Protein AF-A0A543DVC6-F1 (afdb_monomer)

Radius of gyration: 32.95 Å; Cα contacts (8 Å, |Δi|>4): 160; chains: 1; bounding box: 93×84×81 Å

Solvent-accessible surface area (backbone atoms only — not comparable to full-atom values): 19550 Å² total; per-residue (Å²): 139,87,87,82,85,87,85,84,87,82,88,82,90,83,86,89,82,89,85,84,81,88,82,80,89,80,90,81,88,79,85,88,82,90,83,88,81,89,86,86,87,79,91,82,90,82,82,88,84,86,79,94,79,77,96,75,87,93,77,83,77,77,78,74,57,70,66,58,61,54,50,52,52,52,52,53,50,55,52,52,55,49,53,56,51,51,52,51,53,52,54,54,51,54,54,50,51,52,51,52,49,43,58,50,55,50,50,49,51,53,52,51,52,52,53,51,47,60,68,78,39,90,67,58,69,69,58,56,51,50,53,52,51,48,51,51,51,50,52,53,53,42,52,51,52,50,51,56,50,50,51,54,54,51,53,51,53,52,51,52,50,50,54,53,46,54,56,47,52,55,56,49,56,60,36,67,74,55,54,83,62,24,62,50,47,52,27,51,46,53,59,68,45,43,62,59,52,28,48,51,30,43,55,52,16,51,49,30,44,49,53,42,53,51,38,52,48,48,32,56,55,38,54,55,49,38,57,56,34,52,60,50,25,74,82,36,72,81,36,48,63,53,32,54,54,48,50,51,52,27,52,50,36,48,50,52,53,64,70,67,40,31,62,60,55,17,50,53,33,38,56,45,21,54,50,48,50,50,52,53,54,28,56,73,69,39,37,80,95,27,45,93,50,55,74,56,60,33,31,49,52,48,50,51,52,49,49,51,53,51,52,54,47,53,53,54,53,53,61,72,67,53,73,77,80,81,76,80,86,124

Organism: NCBI:txid630975

Mean predicted aligned error: 15.1 Å

Foldseek 3Di:
DDDDDDDDDDDDDDDDDDDDDDDDDDDDDDDDDDDDDDDDDDDDDDDDDDDDDDDDDPPDDDPPPVVVVVVVVVVVVLVVVLVVLVVVLVVLVVVLVVLVCCLPVVLVVLVVVLVVCVVPDPDDPVVNVVSVVVSVVSNVVSVVVNVVSVVVSVVSVVVSVVSVVVVVVVQLVVLVVPPPVNLLSVLVVLLVCLLVLLVVLLVLLVVLVVLLVVLVVLLVVLVVVLVVLVVVCVVPVVSPVVSVVSVVVSVVSVVVSVLQVSVVSSVLSNVLSVVLVVLSVCLVVCDDPSPPDDSSVSSVVSSVVNVVSVVVSVVVVVVSPDDPVPPPDD

InterPro domains:
  IPR025325 Protein of unknown function DUF4231 [PF14015] (198-296)

Nearest PDB structures (foldseek):
  3ja6-assembly1_I  TM=2.605E-01  e=1.196E+00  Escherichia coli
  8j07-assembly1_i9  TM=2.049E-01  e=1.913E+00  Homo sapiens
  3ja6-assembly1_H  TM=2.152E-01  e=4.642E+00  Escherichia coli

Sequence (330 aa):
MARTRPPPAHCLLLSSPPQAIHSNGRCAVTNALLECSPQCGHLGELALTMPSRRASDSSKRTPEPIESLLKDGHQAHIKSQILDQEDYLRHQRLIRGLIQLWLVVGNLIIAALLALLLWVTDPAVSLVVTIGSALIVSIVAGLSLYYRQYERIRQGKLRLRKLNQVRKEHLLEEASQAGDASLLAIHKRYREEAPDVVEAYREESNKYRRTHNVLQGITIVGSITISTLATAAVTQESFRWLTVAISLIVGIAAGFTGYFKYRERSFNLQQTADSIERQYYSVELRVGRYRGKAEADAYADFAHEVEWLREEQSKRQQQLEQPAEVKQEQ

pLDDT: mean 78.12, std 19.3, range [32.12, 97.62]

Structure (mmCIF, N/CA/C/O backbone):
data_AF-A0A543DVC6-F1
#
_entry.id   AF-A0A543DVC6-F1
#
loop_
_atom_site.group_PDB
_atom_site.id
_atom_site.type_symbol
_atom_site.label_atom_id
_atom_site.label_alt_id
_atom_site.label_comp_id
_atom_site.label_asym_id
_atom_site.label_entity_id
_atom_site.label_seq_id
_atom_site.pdbx_PDB_ins_code
_atom_site.Cartn_x
_atom_site.Cartn_y
_atom_site.Cartn_z
_atom_site.occupancy
_atom_site.B_iso_or_equiv
_atom_site.auth_seq_id
_atom_site.auth_comp_id
_atom_site.auth_asym_id
_atom_site.auth_atom_id
_atom_site.pdbx_PDB_model_num
ATOM 1 N N . MET A 1 1 ? 35.555 42.763 14.058 1.00 47.66 1 MET A N 1
ATOM 2 C CA . MET A 1 1 ? 35.103 43.963 13.312 1.00 47.66 1 MET A CA 1
ATOM 3 C C . MET A 1 1 ? 34.638 43.517 11.932 1.00 47.66 1 MET A C 1
ATOM 5 O O . MET A 1 1 ? 35.192 42.546 11.445 1.00 47.66 1 MET A O 1
ATOM 9 N N . ALA A 1 2 ? 33.665 44.229 11.352 1.00 45.72 2 ALA A N 1
ATOM 10 C CA . ALA A 1 2 ? 32.949 43.976 10.088 1.00 45.72 2 ALA A CA 1
ATOM 11 C C . ALA A 1 2 ? 31.642 43.160 10.212 1.00 45.72 2 ALA A C 1
ATOM 13 O O . ALA A 1 2 ? 31.599 41.947 10.052 1.00 45.72 2 ALA A O 1
ATOM 14 N N . ARG A 1 3 ? 30.563 43.904 10.506 1.00 48.16 3 ARG A N 1
ATOM 15 C CA . ARG A 1 3 ? 29.156 43.552 10.266 1.00 48.16 3 ARG A CA 1
ATOM 16 C C . ARG A 1 3 ? 28.858 43.719 8.774 1.00 48.16 3 ARG A C 1
ATOM 18 O O . ARG A 1 3 ? 29.143 44.788 8.240 1.00 48.16 3 ARG A O 1
ATOM 25 N N . THR A 1 4 ? 28.162 42.771 8.160 1.00 55.12 4 THR A N 1
ATOM 26 C CA . THR A 1 4 ? 27.417 43.005 6.915 1.00 55.12 4 THR A CA 1
ATOM 27 C C . THR A 1 4 ? 25.950 42.637 7.137 1.00 55.12 4 THR A C 1
ATOM 29 O O . THR A 1 4 ? 25.610 41.529 7.538 1.00 55.12 4 THR A O 1
ATOM 32 N N . ARG A 1 5 ? 25.084 43.642 6.970 1.00 50.78 5 ARG A N 1
ATOM 33 C CA . ARG A 1 5 ? 23.618 43.534 6.972 1.00 50.78 5 ARG A CA 1
ATOM 34 C C . ARG A 1 5 ? 23.141 43.026 5.602 1.00 50.78 5 ARG A C 1
ATOM 36 O O . ARG A 1 5 ? 23.715 43.469 4.609 1.00 50.78 5 ARG A O 1
ATOM 43 N N . PRO A 1 6 ? 22.045 42.256 5.513 1.00 58.28 6 PRO A N 1
ATOM 44 C CA . PRO A 1 6 ? 21.267 42.133 4.282 1.00 58.28 6 PRO A CA 1
ATOM 45 C C . PRO A 1 6 ? 20.097 43.144 4.248 1.00 58.28 6 PRO A C 1
ATOM 47 O O . PRO A 1 6 ? 19.530 43.462 5.298 1.00 58.28 6 PRO A O 1
ATOM 50 N N . PRO A 1 7 ? 19.711 43.649 3.062 1.00 61.69 7 PRO A N 1
ATOM 51 C CA . PRO A 1 7 ? 18.380 44.228 2.843 1.00 61.69 7 PRO A CA 1
ATOM 52 C C . PRO A 1 7 ? 17.686 43.588 1.599 1.00 61.69 7 PRO A C 1
ATOM 54 O O . PRO A 1 7 ? 18.260 42.685 0.994 1.00 61.69 7 PRO A O 1
ATOM 57 N N . PRO A 1 8 ? 16.436 43.951 1.237 1.00 55.72 8 PRO A N 1
ATOM 58 C CA . PRO A 1 8 ? 15.245 43.250 1.711 1.00 55.72 8 PRO A CA 1
ATOM 59 C C . PRO A 1 8 ? 14.319 42.738 0.584 1.00 55.72 8 PRO A C 1
ATOM 61 O O . PRO A 1 8 ? 14.521 42.973 -0.602 1.00 55.72 8 PRO A O 1
ATOM 64 N N . ALA A 1 9 ? 13.280 42.038 1.043 1.00 41.81 9 ALA A N 1
ATOM 65 C CA . ALA A 1 9 ? 12.082 41.533 0.380 1.00 41.81 9 ALA A CA 1
ATOM 66 C C . ALA A 1 9 ? 11.607 42.219 -0.919 1.00 41.81 9 ALA A C 1
ATOM 68 O O . ALA A 1 9 ? 11.417 43.433 -0.972 1.00 41.81 9 ALA A O 1
ATOM 69 N N . HIS A 1 10 ? 11.202 41.381 -1.879 1.00 40.94 10 HIS A N 1
ATOM 70 C CA . HIS A 1 10 ? 10.178 41.720 -2.863 1.00 40.94 10 HIS A CA 1
ATOM 71 C C . HIS A 1 10 ? 8.940 40.838 -2.667 1.00 40.94 10 HIS A C 1
ATOM 73 O O . HIS A 1 10 ? 8.947 39.637 -2.927 1.00 40.94 10 HIS A O 1
ATOM 79 N N . CYS A 1 11 ? 7.870 41.486 -2.207 1.00 36.56 11 CYS A N 1
ATOM 80 C CA . CYS A 1 11 ? 6.488 41.053 -2.343 1.00 36.56 11 CYS A CA 1
ATOM 81 C C . CYS A 1 11 ? 6.098 40.988 -3.825 1.00 36.56 11 CYS A C 1
ATOM 83 O O . CYS A 1 11 ? 6.242 41.992 -4.519 1.00 36.56 11 CYS A O 1
ATOM 85 N N . LEU A 1 12 ? 5.479 39.891 -4.265 1.00 38.78 12 LEU A N 1
ATOM 86 C CA . LEU A 1 12 ? 4.498 39.929 -5.351 1.00 38.78 12 LEU A CA 1
ATOM 87 C C . LEU A 1 12 ? 3.301 39.033 -5.006 1.00 38.78 12 LEU A C 1
ATOM 89 O O . LEU A 1 12 ? 3.367 37.808 -5.021 1.00 38.78 12 LEU A O 1
ATOM 93 N N . LEU A 1 13 ? 2.215 39.725 -4.663 1.00 36.56 13 LEU A N 1
ATOM 94 C CA . LEU A 1 13 ? 0.823 39.290 -4.677 1.00 36.56 13 LEU A CA 1
ATOM 95 C C . LEU A 1 13 ? 0.314 39.260 -6.126 1.00 36.56 13 LEU A C 1
ATOM 97 O O . LEU A 1 13 ? 0.557 40.224 -6.843 1.00 36.56 13 LEU A O 1
ATOM 101 N N . LEU A 1 14 ? -0.446 38.225 -6.501 1.00 37.06 14 LEU A N 1
ATOM 102 C CA . LEU A 1 14 ? -1.510 38.201 -7.532 1.00 37.06 14 LEU A CA 1
ATOM 103 C C . LEU A 1 14 ? -2.162 36.804 -7.437 1.00 37.06 14 LEU A C 1
ATOM 105 O O . LEU A 1 14 ? -1.496 35.810 -7.694 1.00 37.06 14 LEU A O 1
ATOM 109 N N . SER A 1 15 ? -3.302 36.585 -6.779 1.00 32.53 15 SER A N 1
ATOM 110 C CA . SER A 1 15 ? -4.691 37.023 -7.016 1.00 32.53 15 SER A CA 1
ATOM 111 C C . SER A 1 15 ? -5.397 36.370 -8.228 1.00 32.53 15 SER A C 1
ATOM 113 O O . SER A 1 15 ? -5.114 36.675 -9.381 1.00 32.53 15 SER A O 1
ATOM 115 N N . SER A 1 16 ? -6.407 35.546 -7.881 1.00 38.78 16 SER A N 1
ATOM 116 C CA . SER A 1 16 ? -7.648 35.209 -8.623 1.00 38.78 16 SER A CA 1
ATOM 117 C C . SER A 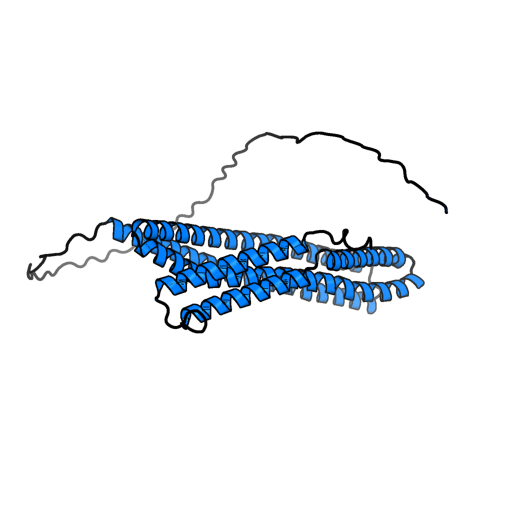1 16 ? -7.599 34.150 -9.751 1.00 38.78 16 SER A C 1
ATOM 119 O O . SER A 1 16 ? -6.554 33.932 -10.351 1.00 38.78 16 SER A O 1
ATOM 121 N N . PRO A 1 17 ? -8.754 33.592 -10.191 1.00 50.81 17 PRO A N 1
ATOM 122 C CA . PRO A 1 17 ? -9.850 32.927 -9.453 1.00 50.81 17 PRO A CA 1
ATOM 123 C C . PRO A 1 17 ? -10.281 31.583 -10.132 1.00 50.81 17 PRO A C 1
ATOM 125 O O . PRO A 1 17 ? -9.756 31.233 -11.191 1.00 50.81 17 PRO A O 1
ATOM 128 N N . PRO A 1 18 ? -11.245 30.809 -9.578 1.00 43.97 18 PRO A N 1
ATOM 129 C CA . PRO A 1 18 ? -11.685 29.541 -10.171 1.00 43.97 18 PRO A CA 1
ATOM 130 C C . PRO A 1 18 ? -12.727 29.747 -11.283 1.00 43.97 18 PRO A C 1
ATOM 132 O O . PRO A 1 18 ? -13.718 30.455 -11.099 1.00 43.97 18 PRO A O 1
ATOM 135 N N . GLN A 1 19 ? -12.539 29.083 -12.427 1.00 45.38 19 GLN A N 1
ATOM 136 C CA . GLN A 1 19 ? -13.563 28.991 -13.468 1.00 45.38 19 GLN A CA 1
ATOM 137 C C . GLN A 1 19 ? -14.515 27.826 -13.184 1.00 45.38 19 GLN A C 1
ATOM 139 O O . GLN A 1 19 ? -14.130 26.657 -13.199 1.00 45.38 19 GLN A O 1
ATOM 144 N N . ALA A 1 20 ? -15.776 28.177 -12.949 1.00 37.22 20 ALA A N 1
ATOM 145 C CA . ALA A 1 20 ? -16.918 27.289 -13.057 1.00 37.22 20 ALA A CA 1
ATOM 146 C C . ALA A 1 20 ? -17.288 27.113 -14.539 1.00 37.22 20 ALA A C 1
ATOM 148 O O . ALA A 1 20 ? -17.422 28.099 -15.261 1.00 37.22 20 ALA A O 1
ATOM 149 N N . ILE A 1 21 ? -17.512 25.871 -14.976 1.00 38.72 21 ILE A N 1
ATOM 150 C CA . ILE A 1 21 ? -18.197 25.574 -16.239 1.00 38.72 21 ILE A CA 1
ATOM 151 C C . ILE A 1 21 ? -19.378 24.652 -15.941 1.00 38.72 21 ILE A C 1
ATOM 153 O O . ILE A 1 21 ? -19.233 23.478 -15.611 1.00 38.72 21 ILE A O 1
ATOM 157 N N . HIS A 1 22 ? -20.561 25.245 -16.073 1.00 37.91 22 HIS A N 1
ATOM 158 C CA . HIS A 1 22 ? -21.833 24.594 -16.351 1.00 37.91 22 HIS A CA 1
ATOM 159 C C . HIS A 1 22 ? -21.827 24.095 -17.808 1.00 37.91 22 HIS A C 1
ATOM 161 O O . HIS A 1 22 ? -21.433 24.850 -18.695 1.00 37.91 22 HIS A O 1
ATOM 167 N N . SER A 1 23 ? -22.335 22.889 -18.088 1.00 36.91 23 SER A N 1
ATOM 168 C CA . SER A 1 23 ? -23.441 22.685 -19.051 1.00 36.91 23 SER A CA 1
ATOM 169 C C . SER A 1 23 ? -23.656 21.219 -19.470 1.00 36.91 23 SER A C 1
ATOM 171 O O . SER A 1 23 ? -22.739 20.492 -19.829 1.00 36.91 23 SER A O 1
ATOM 173 N N . ASN A 1 24 ? -24.945 20.865 -19.476 1.00 34.41 24 ASN A N 1
ATOM 174 C CA . ASN A 1 24 ? -25.660 20.042 -20.455 1.00 34.41 24 ASN A CA 1
ATOM 175 C C . ASN A 1 24 ? -25.315 18.554 -20.627 1.00 34.41 24 ASN A C 1
ATOM 177 O O . ASN A 1 24 ? -24.526 18.145 -21.468 1.00 34.41 24 ASN A O 1
ATOM 181 N N . GLY A 1 25 ? -26.101 17.737 -19.920 1.00 33.62 25 GLY A N 1
ATOM 182 C CA . GLY A 1 25 ? -27.189 16.955 -20.520 1.00 33.62 25 GLY A CA 1
ATOM 183 C C . GLY A 1 25 ? -26.942 16.273 -21.867 1.00 33.62 25 GLY A C 1
ATOM 184 O O . GLY A 1 25 ? -26.891 16.928 -22.904 1.00 33.62 25 GLY A O 1
ATOM 185 N N . ARG A 1 26 ? -27.004 14.937 -21.852 1.00 33.28 26 ARG A N 1
ATOM 186 C CA . ARG A 1 26 ? -27.695 14.133 -22.871 1.00 33.28 26 ARG A CA 1
ATOM 187 C C . ARG A 1 26 ? -28.035 12.757 -22.305 1.00 33.28 26 ARG A C 1
ATOM 189 O O . ARG A 1 26 ? -27.160 11.989 -21.922 1.00 33.28 26 ARG A O 1
ATOM 196 N N . CYS A 1 27 ? -29.335 12.483 -22.271 1.00 33.16 27 CYS A N 1
ATOM 197 C CA . CYS A 1 27 ? -29.888 11.143 -22.185 1.00 33.16 27 CYS A CA 1
ATOM 198 C C . CYS A 1 27 ? -29.507 10.375 -23.456 1.00 33.16 27 CYS A C 1
ATOM 200 O O . CYS A 1 27 ? -29.744 10.862 -24.560 1.00 33.16 27 CYS A O 1
ATOM 202 N N . ALA A 1 28 ? -28.967 9.173 -23.297 1.00 35.06 28 ALA A N 1
ATOM 203 C CA . ALA A 1 28 ? -28.949 8.157 -24.337 1.00 35.06 28 ALA A CA 1
ATOM 204 C C . ALA A 1 28 ? -29.533 6.885 -23.721 1.00 35.06 28 ALA A C 1
ATOM 206 O O . ALA A 1 28 ? -28.855 6.121 -23.040 1.00 35.06 28 ALA A O 1
ATOM 207 N N . VAL A 1 29 ? -30.844 6.743 -23.905 1.00 36.25 29 VAL A N 1
ATOM 208 C CA . VAL A 1 29 ? -31.585 5.497 -23.740 1.00 36.25 29 VAL A CA 1
ATOM 209 C C . VAL A 1 29 ? -31.313 4.679 -24.996 1.00 36.25 29 VAL A C 1
ATOM 211 O O . VAL A 1 29 ? -31.696 5.092 -26.089 1.00 36.25 29 VAL A O 1
ATOM 214 N N . THR A 1 30 ? -30.660 3.531 -24.855 1.00 39.75 30 THR A N 1
ATOM 215 C CA . THR A 1 30 ? -30.615 2.509 -25.904 1.00 39.75 30 THR A CA 1
ATOM 216 C C . THR A 1 30 ? -31.202 1.217 -25.359 1.00 39.75 30 THR A C 1
ATOM 218 O O . THR A 1 30 ? -30.649 0.596 -24.455 1.00 39.75 30 THR A O 1
ATOM 221 N N . ASN A 1 31 ? -32.365 0.893 -25.920 1.00 37.56 31 ASN A N 1
ATOM 222 C CA . ASN A 1 31 ? -33.090 -0.369 -25.852 1.00 37.56 31 ASN A CA 1
ATOM 223 C C . ASN A 1 31 ? -32.321 -1.523 -26.521 1.00 37.56 31 ASN A C 1
ATOM 225 O O . ASN A 1 31 ? -31.426 -1.279 -27.328 1.00 37.56 31 ASN A O 1
ATOM 229 N N . ALA A 1 32 ? -32.841 -2.736 -26.280 1.00 33.31 32 ALA A N 1
ATOM 230 C CA . ALA A 1 32 ? -32.532 -4.044 -26.882 1.00 33.31 32 ALA A CA 1
ATOM 231 C C . ALA A 1 32 ? -31.508 -4.851 -26.049 1.00 33.31 32 ALA A C 1
ATOM 233 O O . ALA A 1 32 ? -30.434 -4.358 -25.745 1.00 33.31 32 ALA A O 1
ATOM 234 N N . LEU A 1 33 ? -31.775 -6.071 -25.571 1.00 34.34 33 LEU A N 1
ATOM 235 C CA . LEU A 1 33 ? -32.593 -7.166 -26.097 1.00 34.34 33 LEU A CA 1
ATOM 236 C C . LEU A 1 33 ? -33.236 -7.969 -24.950 1.00 34.34 33 LEU A C 1
ATOM 238 O O . LEU A 1 33 ? -32.565 -8.336 -23.989 1.00 34.34 33 LEU A O 1
ATOM 242 N N . LEU A 1 34 ? -34.531 -8.262 -25.097 1.00 33.25 34 LEU A N 1
ATOM 243 C CA . LEU A 1 34 ? -35.202 -9.380 -24.440 1.00 33.25 34 LEU A CA 1
ATOM 244 C C . LEU A 1 34 ? -34.843 -10.668 -25.193 1.00 33.25 34 LEU A C 1
ATOM 246 O O . LEU A 1 34 ? -35.119 -10.762 -26.387 1.00 33.25 34 LEU A O 1
ATOM 250 N N . GLU A 1 35 ? -34.327 -11.672 -24.488 1.00 33.38 35 GLU A N 1
ATOM 251 C CA . GLU A 1 35 ? -34.449 -13.075 -24.891 1.00 33.38 35 GLU A CA 1
ATOM 252 C C . GLU A 1 35 ? -35.436 -13.761 -23.943 1.00 33.38 35 GLU A C 1
ATOM 254 O O . GLU A 1 35 ? -35.162 -14.000 -22.767 1.00 33.38 35 GLU A O 1
ATOM 259 N N . CYS A 1 36 ? -36.626 -14.038 -24.475 1.00 32.12 36 CYS A N 1
ATOM 260 C CA . CYS A 1 36 ? -37.565 -15.005 -23.929 1.00 32.12 36 CYS A CA 1
ATOM 261 C C . CYS A 1 36 ? -37.092 -16.412 -24.308 1.00 32.12 36 CYS A C 1
ATOM 263 O O . CYS A 1 36 ? -36.903 -16.693 -25.490 1.00 32.12 36 CYS A O 1
ATOM 265 N N . SER A 1 37 ? -36.994 -17.311 -23.329 1.00 32.44 37 SER A N 1
ATOM 266 C CA . SER A 1 37 ? -36.951 -18.756 -23.569 1.00 32.44 37 SER A CA 1
ATOM 267 C C . SER A 1 37 ? -38.192 -19.413 -22.949 1.00 32.44 37 SER A C 1
ATOM 269 O O . SER A 1 37 ? -38.504 -19.119 -21.790 1.00 32.44 37 SER A O 1
ATOM 271 N N . PRO A 1 38 ? -38.927 -20.262 -23.692 1.00 49.62 38 PRO A N 1
ATOM 272 C CA . PRO A 1 38 ? -40.114 -20.951 -23.211 1.00 49.62 38 PRO A CA 1
ATOM 273 C C . PRO A 1 38 ? -39.775 -22.380 -22.768 1.00 49.62 38 PRO A C 1
ATOM 275 O O . PRO A 1 38 ? -39.127 -23.122 -23.501 1.00 49.62 38 PRO A O 1
ATOM 278 N N . GLN A 1 39 ? -40.305 -22.823 -21.627 1.00 35.22 39 GLN A N 1
ATOM 279 C CA . GLN A 1 39 ? -40.559 -24.251 -21.421 1.00 35.22 39 GLN A CA 1
ATOM 280 C C . GLN A 1 39 ? -41.698 -24.468 -20.420 1.00 35.22 39 GLN A C 1
ATOM 282 O O . GLN A 1 39 ? -41.549 -24.331 -19.210 1.00 35.22 39 GLN A O 1
ATOM 287 N N . CYS A 1 40 ? -42.864 -24.773 -20.991 1.00 34.91 40 CYS A N 1
ATOM 288 C CA . CYS A 1 40 ? -44.016 -25.389 -20.344 1.00 34.91 40 CYS A CA 1
ATOM 289 C C . CYS A 1 40 ? -44.024 -26.892 -20.667 1.00 34.91 40 CYS A C 1
ATOM 291 O O . CYS A 1 40 ? -43.641 -27.290 -21.766 1.00 34.91 40 CYS A O 1
ATOM 293 N N . GLY A 1 41 ? -44.532 -27.691 -19.727 1.00 34.47 41 GLY A N 1
ATOM 294 C CA . GLY A 1 41 ? -44.728 -29.145 -19.810 1.00 34.47 41 GLY A CA 1
ATOM 295 C C . GLY A 1 41 ? -44.136 -29.806 -18.560 1.00 34.47 41 GLY A C 1
ATOM 296 O O . GLY A 1 41 ? -42.974 -29.582 -18.268 1.00 34.47 41 GLY A O 1
ATOM 297 N N . HIS A 1 42 ? -44.835 -30.582 -17.734 1.00 37.84 42 HIS A N 1
ATOM 298 C CA . HIS A 1 42 ? -45.956 -31.467 -18.006 1.00 37.84 42 HIS A CA 1
ATOM 299 C C . HIS A 1 42 ? -46.770 -31.695 -16.718 1.00 37.84 42 HIS A C 1
ATOM 301 O O . HIS A 1 42 ? -46.223 -31.753 -15.619 1.00 37.84 42 HIS A O 1
ATOM 307 N N . LEU A 1 43 ? -48.080 -31.847 -16.908 1.00 38.56 43 LEU A N 1
ATOM 308 C CA . LEU A 1 43 ? -49.085 -32.322 -15.957 1.00 38.56 43 LEU A CA 1
ATOM 309 C C . LEU A 1 43 ? -48.731 -33.689 -15.348 1.00 38.56 43 LEU A C 1
ATOM 311 O O . LEU A 1 43 ? -48.203 -34.556 -16.044 1.00 38.56 43 LEU A O 1
ATOM 315 N N . GLY A 1 44 ? -49.128 -33.888 -14.090 1.00 38.72 44 GLY A N 1
ATOM 316 C CA . GLY A 1 44 ? -49.047 -35.154 -13.360 1.00 38.72 44 GLY A CA 1
ATOM 317 C C . GLY A 1 44 ? -49.982 -35.149 -12.151 1.00 38.72 44 GLY A C 1
ATOM 318 O O . GLY A 1 44 ? -49.569 -34.899 -11.026 1.00 38.72 44 GLY A O 1
ATOM 319 N N . GLU A 1 45 ? -51.259 -35.361 -12.439 1.00 41.38 45 GLU A N 1
ATOM 320 C CA . GLU A 1 45 ? -52.396 -35.527 -11.537 1.00 41.38 45 GLU A CA 1
ATOM 321 C C . GLU A 1 45 ? -52.270 -36.840 -10.739 1.00 41.38 45 GLU A C 1
ATOM 323 O O . GLU A 1 45 ? -52.099 -37.902 -11.332 1.00 41.38 45 GLU A O 1
ATOM 328 N N . LEU A 1 46 ? -52.356 -36.795 -9.403 1.00 41.41 46 LEU A N 1
ATOM 329 C CA . LEU A 1 46 ? -52.650 -37.980 -8.586 1.00 41.41 46 LEU A CA 1
ATOM 330 C C . LEU A 1 46 ? -53.307 -37.571 -7.267 1.00 41.41 46 LEU A C 1
ATOM 332 O O . LEU A 1 46 ? -52.732 -36.900 -6.410 1.00 41.41 46 LEU A O 1
ATOM 336 N N . ALA A 1 47 ? -54.570 -37.961 -7.172 1.00 40.72 47 ALA A N 1
ATOM 337 C CA . ALA A 1 47 ? -55.491 -37.667 -6.101 1.00 40.72 47 ALA A CA 1
ATOM 338 C C . ALA A 1 47 ? -55.329 -38.620 -4.902 1.00 40.72 47 ALA A C 1
ATOM 340 O O . ALA A 1 47 ? -55.002 -39.792 -5.062 1.00 40.72 47 ALA A O 1
ATOM 341 N N . LEU A 1 48 ? -55.714 -38.091 -3.735 1.00 44.31 48 LEU A N 1
ATOM 342 C CA . LEU A 1 48 ? -56.349 -38.773 -2.597 1.00 44.31 48 LEU A CA 1
ATOM 343 C C . LEU A 1 48 ? -55.539 -39.841 -1.841 1.00 44.31 48 LEU A C 1
ATOM 345 O O . LEU A 1 48 ? -55.398 -40.975 -2.270 1.00 44.31 48 LEU A O 1
ATOM 349 N N . THR A 1 49 ? -55.201 -39.531 -0.587 1.00 44.94 49 THR A N 1
ATOM 350 C CA . THR A 1 49 ? -55.893 -40.105 0.587 1.00 44.94 49 THR A CA 1
ATOM 351 C C . THR A 1 49 ? -55.573 -39.274 1.837 1.00 44.94 49 THR A C 1
ATOM 353 O O . THR A 1 49 ? -54.419 -39.042 2.183 1.00 44.94 49 THR A O 1
ATOM 356 N N . MET A 1 50 ? -56.618 -38.790 2.516 1.00 45.78 50 MET A N 1
ATOM 357 C CA . MET A 1 50 ? -56.520 -38.201 3.853 1.00 45.78 50 MET A CA 1
ATOM 358 C C . MET A 1 50 ? -56.448 -39.301 4.915 1.00 45.78 50 MET A C 1
ATOM 360 O O . MET A 1 50 ? -57.207 -40.268 4.838 1.00 45.78 50 MET A O 1
ATOM 364 N N . PRO A 1 51 ? -55.719 -39.051 6.012 1.00 51.41 51 PRO A N 1
ATOM 365 C CA . PRO A 1 51 ? -56.190 -39.449 7.321 1.00 51.41 51 PRO A CA 1
ATOM 366 C C . PRO A 1 51 ? -56.376 -38.216 8.210 1.00 51.41 51 PRO A C 1
ATOM 368 O O . PRO A 1 51 ? -55.440 -37.511 8.577 1.00 51.41 51 PRO A O 1
ATOM 371 N N . SER A 1 52 ? -57.633 -38.007 8.590 1.00 65.75 52 SER A N 1
ATOM 372 C CA . SER A 1 52 ? -58.033 -37.238 9.763 1.00 65.75 52 SER A CA 1
ATOM 373 C C . SER A 1 52 ? -57.278 -37.740 10.996 1.00 65.75 52 SER A C 1
ATOM 375 O O . SER A 1 52 ? -57.408 -38.911 11.360 1.00 65.75 52 SER A O 1
ATOM 377 N N . ARG A 1 53 ? -56.507 -36.867 11.660 1.00 45.47 53 ARG A N 1
ATOM 378 C CA . ARG A 1 53 ? -56.133 -37.048 13.069 1.00 45.47 53 ARG A CA 1
ATOM 379 C C . ARG A 1 53 ? -55.709 -35.739 13.741 1.00 45.47 53 ARG A C 1
ATOM 381 O O . ARG A 1 53 ? -54.623 -35.222 13.525 1.00 45.47 53 ARG A O 1
ATOM 388 N N . ARG A 1 54 ? -56.573 -35.352 14.683 1.00 44.72 54 ARG A N 1
ATOM 389 C CA . ARG A 1 54 ? -56.243 -34.844 16.020 1.00 44.72 54 ARG A CA 1
ATOM 390 C C . ARG A 1 54 ? -55.677 -33.417 16.084 1.00 44.72 54 ARG A C 1
ATOM 392 O O . ARG A 1 54 ? -54.486 -33.191 16.246 1.00 44.72 54 ARG A O 1
ATOM 399 N N . ALA A 1 55 ? -56.613 -32.469 16.096 1.00 53.47 55 ALA A N 1
ATOM 400 C CA . ALA A 1 55 ? -56.456 -31.199 16.790 1.00 53.47 55 ALA A CA 1
ATOM 401 C C . ALA A 1 55 ? -56.149 -31.477 18.273 1.00 53.47 55 ALA A C 1
ATOM 403 O O . ALA A 1 55 ? -57.012 -31.931 19.022 1.00 53.47 55 ALA A O 1
ATOM 404 N N . SER A 1 56 ? -54.900 -31.269 18.671 1.00 54.72 56 SER A N 1
ATOM 405 C CA . SER A 1 56 ? -54.487 -31.208 20.067 1.00 54.72 56 SER A CA 1
ATOM 406 C C . SER A 1 56 ? -53.261 -30.311 20.150 1.00 54.72 56 SER A C 1
ATOM 408 O O . SER A 1 56 ? -52.227 -30.618 19.568 1.00 54.72 56 SER A O 1
ATOM 410 N N . ASP A 1 57 ? -53.418 -29.240 20.920 1.00 50.47 57 ASP A N 1
ATOM 411 C CA . ASP A 1 57 ? -52.358 -28.429 21.518 1.00 50.47 57 ASP A CA 1
ATOM 412 C C . ASP A 1 57 ? -51.671 -27.360 20.643 1.00 50.47 57 ASP A C 1
ATOM 414 O O . ASP A 1 57 ? -50.481 -27.387 20.347 1.00 50.47 57 ASP A O 1
ATOM 418 N N . SER A 1 58 ? -52.453 -26.339 20.276 1.00 49.66 58 SER A N 1
ATOM 419 C CA . SER A 1 58 ? -51.971 -25.027 19.815 1.00 49.66 58 SER A CA 1
ATOM 420 C C . SER A 1 58 ? -52.205 -23.969 20.908 1.00 49.66 58 SER A C 1
ATOM 422 O O . SER A 1 58 ? -52.807 -22.922 20.668 1.00 49.66 58 SER A O 1
ATOM 424 N N . SER A 1 59 ? -51.781 -24.256 22.139 1.00 54.12 59 SER A N 1
ATOM 425 C CA . SER A 1 59 ? -51.828 -23.311 23.256 1.00 54.12 59 SER A CA 1
ATOM 426 C C . SER A 1 59 ? -50.411 -22.825 23.567 1.00 54.12 59 SER A C 1
ATOM 428 O O . SER A 1 59 ? -49.544 -23.621 23.912 1.00 54.12 59 SER A O 1
ATOM 430 N N . LYS A 1 60 ? -50.202 -21.504 23.451 1.00 48.91 60 LYS A N 1
ATOM 431 C CA . LYS A 1 60 ? -48.976 -20.736 23.765 1.00 48.91 60 LYS A CA 1
ATOM 432 C C . LYS A 1 60 ? -47.837 -20.771 22.727 1.00 48.91 60 LYS A C 1
ATOM 434 O O . LYS A 1 60 ? -46.708 -21.127 23.042 1.00 48.91 60 LYS A O 1
ATOM 439 N N . ARG A 1 61 ? -48.079 -20.257 21.517 1.00 50.34 61 ARG A N 1
ATOM 440 C CA . ARG A 1 61 ? -47.044 -19.463 20.824 1.00 50.34 61 ARG A CA 1
ATOM 441 C C . ARG A 1 61 ? -47.469 -18.009 20.896 1.00 50.34 61 ARG A C 1
ATOM 443 O O . ARG A 1 61 ? -48.398 -17.600 20.209 1.00 50.34 61 ARG A O 1
ATOM 450 N N . THR A 1 62 ? -46.829 -17.251 21.777 1.00 61.50 62 THR A N 1
ATOM 451 C CA . THR A 1 62 ? -46.777 -15.796 21.636 1.00 61.50 62 THR A CA 1
ATOM 452 C C . THR A 1 62 ? -46.303 -15.491 20.212 1.00 61.50 62 THR A C 1
ATOM 454 O O . THR A 1 62 ? -45.325 -16.110 19.787 1.00 61.50 62 THR A O 1
ATOM 457 N N . PRO A 1 63 ? -46.991 -14.629 19.444 1.00 59.38 63 PRO A N 1
ATOM 458 C CA . PRO A 1 63 ? -46.493 -14.215 18.143 1.00 59.38 63 PRO A CA 1
ATOM 459 C C . PRO A 1 63 ? -45.141 -13.538 18.371 1.00 59.38 63 PRO A C 1
ATOM 461 O O . PRO A 1 63 ? -45.073 -12.470 18.974 1.00 59.38 63 PRO A O 1
ATOM 464 N N . GLU A 1 64 ? -44.066 -14.202 17.949 1.00 57.03 64 GLU A N 1
ATOM 465 C CA . GLU A 1 64 ? -42.786 -13.542 17.705 1.00 57.03 64 GLU A CA 1
ATOM 466 C C . GLU A 1 64 ? -43.082 -12.292 16.861 1.00 57.03 64 GLU A C 1
ATOM 468 O O . GLU A 1 64 ? -43.813 -12.392 15.865 1.00 57.03 64 GLU A O 1
ATOM 473 N N . PRO A 1 65 ? -42.623 -11.105 17.280 1.00 71.56 65 PRO A N 1
ATOM 474 C CA . PRO A 1 65 ? -42.947 -9.876 16.581 1.00 71.56 65 PRO A CA 1
ATOM 475 C C . PRO A 1 65 ? -42.380 -9.973 15.163 1.00 71.56 65 PRO A C 1
ATOM 477 O O . PRO A 1 65 ? -41.199 -10.227 14.985 1.00 71.56 65 PRO A O 1
ATOM 480 N N . ILE A 1 66 ? -43.210 -9.751 14.141 1.00 73.94 66 ILE A N 1
ATOM 481 C CA . ILE A 1 66 ? -42.829 -9.777 12.711 1.00 73.94 66 ILE A CA 1
ATOM 482 C C . ILE A 1 66 ? -41.559 -8.937 12.431 1.00 73.94 66 ILE A C 1
ATOM 484 O O . ILE A 1 66 ? -40.807 -9.210 11.496 1.00 73.94 66 ILE A O 1
ATOM 488 N N . GLU A 1 67 ? -41.297 -7.947 13.282 1.00 73.81 67 GLU A N 1
ATOM 489 C CA . GLU A 1 67 ? -40.099 -7.112 13.316 1.00 73.81 67 GLU A CA 1
ATOM 490 C C . GLU A 1 67 ? -38.783 -7.890 13.532 1.00 73.81 67 GLU A C 1
ATOM 492 O O . GLU A 1 67 ? -37.796 -7.570 12.870 1.00 73.81 67 GLU A O 1
ATOM 497 N N . SER A 1 68 ? -38.751 -8.940 14.369 1.00 74.25 68 SER A N 1
ATOM 498 C CA . SER A 1 68 ? -37.539 -9.754 14.597 1.00 74.25 68 SER A CA 1
ATOM 499 C C . SER A 1 68 ? -37.150 -10.544 13.344 1.00 74.25 68 SER A C 1
ATOM 501 O O . SER A 1 68 ? -36.008 -10.479 12.894 1.00 74.25 68 SER A O 1
ATOM 503 N N . LEU A 1 69 ? -38.122 -11.194 12.698 1.00 77.38 69 LEU A N 1
ATOM 504 C CA . LEU A 1 69 ? -37.910 -11.960 11.464 1.00 77.38 69 LEU A CA 1
ATOM 505 C C . LEU A 1 69 ? -37.479 -11.079 10.284 1.00 77.38 69 LEU A C 1
ATOM 507 O O . LEU A 1 69 ? -36.632 -11.480 9.481 1.00 77.38 69 LEU A O 1
ATOM 511 N N . LEU A 1 70 ? -38.041 -9.870 10.171 1.00 82.38 70 LEU A N 1
ATOM 512 C CA . LEU A 1 70 ? -37.635 -8.909 9.144 1.00 82.38 70 LEU A CA 1
ATOM 513 C C . LEU A 1 70 ? -36.179 -8.460 9.356 1.00 82.38 70 LEU A C 1
ATOM 515 O O . LEU A 1 70 ? -35.406 -8.357 8.398 1.00 82.38 70 LEU A O 1
ATOM 519 N N . LYS A 1 71 ? -35.798 -8.229 10.617 1.00 80.75 71 LYS A N 1
ATOM 520 C CA . LYS A 1 71 ? -34.450 -7.818 11.017 1.00 80.75 71 LYS A CA 1
ATOM 521 C C . LYS A 1 71 ? -33.414 -8.910 10.734 1.00 80.75 71 LYS A C 1
ATOM 523 O O . LYS A 1 71 ? -32.370 -8.619 10.144 1.00 80.75 71 LYS A O 1
ATOM 528 N N . ASP A 1 72 ? -33.738 -10.162 11.042 1.00 82.44 72 ASP A N 1
ATOM 529 C CA . ASP A 1 72 ? -32.882 -11.318 10.758 1.00 82.44 72 ASP A CA 1
ATOM 530 C C . ASP A 1 72 ? -32.672 -11.523 9.250 1.00 82.44 72 ASP A C 1
ATOM 532 O O . ASP A 1 72 ? -31.544 -11.742 8.792 1.00 82.44 72 ASP A O 1
ATOM 536 N N . GLY A 1 73 ? -33.735 -11.368 8.451 1.00 85.94 73 GLY A N 1
ATOM 537 C CA . GLY A 1 73 ? -33.654 -11.423 6.990 1.00 85.94 73 GLY A CA 1
ATOM 538 C C . GLY A 1 73 ? -32.741 -10.339 6.405 1.00 85.94 73 GLY A C 1
ATOM 539 O O . GLY A 1 73 ? -31.923 -10.618 5.523 1.00 85.94 73 GLY A O 1
ATOM 540 N N . HIS A 1 74 ? -32.818 -9.114 6.932 1.00 86.44 74 HIS A N 1
ATOM 541 C CA . HIS A 1 74 ? -31.957 -8.011 6.503 1.00 86.44 74 HIS A CA 1
ATOM 542 C C . HIS A 1 74 ? -30.477 -8.264 6.836 1.00 86.44 74 HIS A C 1
ATOM 544 O O . HIS A 1 74 ? -29.601 -8.074 5.985 1.00 86.44 74 HIS A O 1
ATOM 550 N N . GLN A 1 75 ? -30.179 -8.765 8.040 1.00 85.06 75 GLN A N 1
ATOM 551 C CA . GLN A 1 75 ? -28.807 -9.099 8.431 1.00 85.06 75 GLN A CA 1
ATOM 552 C C . GLN A 1 75 ? -28.217 -10.243 7.594 1.00 85.06 75 GLN A C 1
ATOM 554 O O . GLN A 1 75 ? -27.044 -10.181 7.205 1.00 85.06 75 GLN A O 1
ATOM 559 N N . ALA A 1 76 ? -29.008 -11.278 7.297 1.00 86.69 76 ALA A N 1
ATOM 560 C CA . ALA A 1 76 ? -28.588 -12.374 6.427 1.00 86.69 76 ALA A CA 1
ATOM 561 C C . ALA A 1 76 ? -28.247 -11.867 5.016 1.00 86.69 76 ALA A C 1
ATOM 563 O O . ALA A 1 76 ? -27.224 -12.255 4.444 1.00 86.69 76 ALA A O 1
ATOM 564 N N . HIS A 1 77 ? -29.044 -10.930 4.494 1.00 87.94 77 HIS A N 1
ATOM 565 C CA . HIS A 1 77 ? -28.792 -10.320 3.194 1.00 87.94 77 HIS A CA 1
ATOM 566 C C . HIS A 1 77 ? -27.467 -9.542 3.161 1.00 87.94 77 HIS A C 1
ATOM 568 O O . HIS A 1 77 ? -26.644 -9.784 2.276 1.00 87.94 77 HIS A O 1
ATOM 574 N N . ILE A 1 78 ? -27.193 -8.683 4.152 1.00 87.44 78 ILE A N 1
ATOM 575 C CA . ILE A 1 78 ? -25.920 -7.939 4.230 1.00 87.44 78 ILE A CA 1
ATOM 576 C C . ILE A 1 78 ? -24.722 -8.899 4.287 1.00 87.44 78 ILE A C 1
ATOM 578 O O . ILE A 1 78 ? -23.731 -8.690 3.586 1.00 87.44 78 ILE A O 1
ATOM 582 N N . LYS A 1 79 ? -24.807 -9.974 5.084 1.00 88.06 79 LYS A N 1
ATOM 583 C CA . LYS A 1 79 ? -23.736 -10.982 5.181 1.00 88.06 79 LYS A CA 1
ATOM 584 C C . LYS A 1 79 ? -23.463 -11.662 3.838 1.00 88.06 79 LYS A C 1
ATOM 586 O O . LYS A 1 79 ? -22.300 -11.796 3.470 1.00 88.06 79 LYS A O 1
ATOM 591 N N . SER A 1 80 ? -24.506 -12.044 3.099 1.00 89.69 80 SER A N 1
ATOM 592 C CA . SER A 1 80 ? -24.340 -12.645 1.767 1.00 89.69 80 SER A CA 1
ATOM 593 C C . SER A 1 80 ? -23.648 -11.695 0.783 1.00 89.69 80 SER A C 1
ATOM 595 O O . SER A 1 80 ? -22.690 -12.091 0.126 1.00 89.69 80 SER A O 1
ATOM 597 N N . GLN A 1 81 ? -24.018 -10.407 0.779 1.00 90.75 81 GLN A N 1
ATOM 598 C CA . GLN A 1 81 ? -23.370 -9.414 -0.082 1.00 90.75 81 GLN A CA 1
ATOM 599 C C . GLN A 1 81 ? -21.885 -9.215 0.251 1.00 90.75 81 GLN A C 1
ATOM 601 O O . GLN A 1 81 ? -21.080 -9.002 -0.654 1.00 90.75 81 GLN A O 1
ATOM 606 N N . ILE A 1 82 ? -21.510 -9.266 1.533 1.00 88.69 82 ILE A N 1
ATOM 607 C CA . ILE A 1 82 ? -20.104 -9.183 1.959 1.00 88.69 82 ILE A CA 1
ATOM 608 C C . ILE A 1 82 ? -19.314 -10.363 1.379 1.00 88.69 82 ILE A C 1
ATOM 610 O O . ILE A 1 82 ? -18.281 -10.141 0.748 1.00 88.69 82 ILE A O 1
ATOM 614 N N . LEU A 1 83 ? -19.831 -11.587 1.527 1.00 90.62 83 LEU A N 1
ATOM 615 C CA . LEU A 1 83 ? -19.190 -12.801 1.012 1.00 90.62 83 LEU A CA 1
ATOM 616 C C . LEU A 1 83 ? -19.031 -12.760 -0.517 1.00 90.62 83 LEU A C 1
ATOM 618 O O . LEU A 1 83 ? -17.931 -12.979 -1.028 1.00 90.62 83 LEU A O 1
ATOM 622 N N . ASP A 1 84 ? -20.082 -12.371 -1.241 1.00 91.31 84 ASP A N 1
ATOM 623 C CA . ASP A 1 84 ? -20.040 -12.252 -2.704 1.00 91.31 84 ASP A CA 1
ATOM 624 C C . ASP A 1 84 ? -18.993 -11.222 -3.169 1.00 91.31 84 ASP A C 1
ATOM 626 O O . ASP A 1 84 ? -18.270 -11.427 -4.153 1.00 91.31 84 ASP A O 1
ATOM 630 N N . GLN A 1 85 ? -18.868 -10.095 -2.457 1.00 89.00 85 GLN A N 1
ATOM 631 C CA . GLN A 1 85 ? -17.854 -9.081 -2.761 1.00 89.00 85 GLN A CA 1
ATOM 632 C C . GLN A 1 85 ? -16.429 -9.569 -2.458 1.00 89.00 85 GLN A C 1
ATOM 634 O O . GLN A 1 85 ? -15.498 -9.238 -3.200 1.00 89.00 85 GLN A O 1
ATOM 639 N N . GLU A 1 86 ? -16.230 -10.350 -1.399 1.00 88.94 86 GLU A N 1
ATOM 640 C CA . GLU A 1 86 ? -14.928 -10.938 -1.066 1.00 88.94 86 GLU A CA 1
ATOM 641 C C . GLU A 1 86 ? -14.460 -11.946 -2.121 1.00 88.94 86 GLU A C 1
ATOM 643 O O . GLU A 1 86 ? -13.288 -11.920 -2.525 1.00 88.94 86 GLU A O 1
ATOM 648 N N . ASP A 1 87 ? -15.371 -12.780 -2.622 1.00 90.31 87 ASP A N 1
ATOM 649 C CA . ASP A 1 87 ? -15.098 -13.738 -3.695 1.00 90.31 87 ASP A CA 1
ATOM 650 C C . ASP A 1 87 ? -14.758 -13.040 -5.008 1.00 90.31 87 ASP A C 1
ATOM 652 O O . ASP A 1 87 ? -13.746 -13.358 -5.649 1.00 90.31 87 ASP A O 1
ATOM 656 N N . TYR A 1 88 ? -15.510 -11.992 -5.352 1.00 90.06 88 TYR A N 1
ATOM 657 C CA . TYR A 1 88 ? -15.174 -11.135 -6.482 1.00 90.06 88 TYR A CA 1
ATOM 658 C C . TYR A 1 88 ? -13.761 -10.542 -6.336 1.00 90.06 88 TYR A C 1
ATOM 660 O O . TYR A 1 88 ? -12.943 -10.621 -7.257 1.00 90.06 88 TYR A O 1
ATOM 668 N N . LEU A 1 89 ? -13.409 -10.006 -5.161 1.00 88.25 89 LEU A N 1
ATOM 669 C CA . LEU A 1 89 ? -12.079 -9.442 -4.903 1.00 88.25 89 LEU A CA 1
ATOM 670 C C . LEU A 1 89 ? -10.952 -10.486 -4.941 1.00 88.25 89 LEU A C 1
ATOM 672 O O . LEU A 1 89 ? -9.824 -10.145 -5.319 1.00 88.25 89 LEU A O 1
ATOM 676 N N . ARG A 1 90 ? -11.213 -11.740 -4.550 1.00 89.44 90 ARG A N 1
ATOM 677 C CA . ARG A 1 90 ? -10.254 -12.847 -4.698 1.00 89.44 90 ARG A CA 1
ATOM 678 C C . ARG A 1 90 ? -9.960 -13.121 -6.168 1.00 89.44 90 ARG A C 1
ATOM 680 O O . ARG A 1 90 ? -8.790 -13.135 -6.554 1.00 89.44 90 ARG A O 1
ATOM 687 N N . HIS A 1 91 ? -10.994 -13.239 -6.996 1.00 89.50 91 HIS A N 1
ATOM 688 C CA . HIS A 1 91 ? -10.824 -13.497 -8.425 1.00 89.50 91 HIS A CA 1
ATOM 689 C C . HIS A 1 91 ? -10.054 -12.364 -9.128 1.00 89.50 91 HIS A C 1
ATOM 691 O O . HIS A 1 91 ? -9.105 -12.601 -9.878 1.00 89.50 91 HIS A O 1
ATOM 697 N N . GLN A 1 92 ? -10.369 -11.106 -8.805 1.00 88.62 92 GLN A N 1
ATOM 698 C CA . GLN A 1 92 ? -9.684 -9.944 -9.385 1.00 88.62 92 GLN A CA 1
ATOM 699 C C . GLN A 1 92 ? -8.194 -9.859 -8.987 1.00 88.62 92 GLN A C 1
ATOM 701 O O . GLN A 1 92 ? -7.381 -9.354 -9.769 1.00 88.62 92 GLN A O 1
ATOM 706 N N . ARG A 1 93 ? -7.812 -10.357 -7.797 1.00 87.06 93 ARG A N 1
ATOM 707 C CA . ARG A 1 93 ? -6.404 -10.443 -7.359 1.00 87.06 93 ARG A CA 1
ATOM 708 C C . ARG A 1 93 ? -5.601 -11.442 -8.192 1.00 87.06 93 ARG A C 1
ATOM 710 O O . ARG A 1 93 ? -4.465 -11.130 -8.544 1.00 87.06 93 ARG A O 1
ATOM 717 N N . LEU A 1 94 ? -6.194 -12.582 -8.550 1.00 88.56 94 LEU A N 1
ATOM 718 C CA . LEU A 1 94 ? -5.559 -13.571 -9.429 1.00 88.56 94 LEU A CA 1
ATOM 719 C C . LEU A 1 94 ? -5.305 -12.988 -10.825 1.00 88.56 94 LEU A C 1
ATOM 721 O O . LEU A 1 94 ? -4.181 -13.048 -11.319 1.00 88.56 94 LEU A O 1
ATOM 725 N N . ILE A 1 95 ? -6.310 -12.324 -11.410 1.00 89.56 95 ILE A N 1
ATOM 726 C CA . ILE A 1 95 ? -6.179 -11.651 -12.715 1.00 89.56 95 ILE A CA 1
ATOM 727 C C . ILE A 1 95 ? -5.057 -10.606 -12.684 1.00 89.56 95 ILE A C 1
ATOM 729 O O . ILE A 1 95 ? -4.247 -10.526 -13.605 1.00 89.56 95 ILE A O 1
ATOM 733 N N . ARG A 1 96 ? -4.960 -9.819 -11.604 1.00 89.44 96 ARG A N 1
ATOM 734 C CA . ARG A 1 96 ? -3.875 -8.841 -11.441 1.00 89.44 96 ARG A CA 1
ATOM 735 C C . ARG A 1 96 ? -2.499 -9.508 -11.426 1.00 89.44 96 ARG A C 1
ATOM 737 O O . ARG A 1 96 ? -1.582 -8.972 -12.044 1.00 89.44 96 ARG A O 1
ATOM 744 N N . GLY A 1 97 ? -2.358 -10.638 -10.734 1.00 87.25 97 GLY A N 1
ATOM 745 C CA . GLY A 1 97 ? -1.115 -11.411 -10.721 1.00 87.25 97 GLY A CA 1
ATOM 746 C C . GLY A 1 97 ? -0.716 -11.865 -12.125 1.00 87.25 97 GLY A C 1
ATOM 747 O O . GLY A 1 97 ? 0.433 -11.687 -12.519 1.00 87.25 97 GLY A O 1
ATOM 748 N N . LEU A 1 98 ? -1.682 -12.345 -12.913 1.00 91.62 98 LEU A N 1
ATOM 749 C CA . LEU A 1 98 ? -1.457 -12.762 -14.299 1.00 91.62 98 LEU A CA 1
ATOM 750 C C . LEU A 1 98 ? -1.019 -11.592 -15.198 1.00 91.62 98 LEU A C 1
ATOM 752 O O . LEU A 1 98 ? -0.062 -11.723 -15.957 1.00 91.62 98 LEU A O 1
ATOM 756 N N . ILE A 1 99 ? -1.671 -10.428 -15.076 1.00 90.06 99 ILE A N 1
ATOM 757 C CA . ILE A 1 99 ? -1.305 -9.217 -15.830 1.00 90.06 99 ILE A CA 1
ATOM 758 C C . ILE A 1 99 ? 0.108 -8.756 -15.458 1.00 90.06 99 ILE A C 1
ATOM 760 O O . ILE A 1 99 ? 0.891 -8.425 -16.341 1.00 90.06 99 ILE A O 1
ATOM 764 N N . GLN A 1 100 ? 0.457 -8.749 -14.167 1.00 86.88 100 GLN A N 1
ATOM 765 C CA . GLN A 1 100 ? 1.804 -8.383 -13.712 1.00 86.88 100 GLN A CA 1
ATOM 766 C C . GLN A 1 100 ? 2.863 -9.358 -14.230 1.00 86.88 100 GLN A C 1
ATOM 768 O O . GLN A 1 100 ? 3.914 -8.921 -14.697 1.00 86.88 100 GLN A O 1
ATOM 773 N N . LEU A 1 101 ? 2.572 -10.661 -14.184 1.00 89.81 101 LEU A N 1
ATOM 774 C CA . LEU A 1 101 ? 3.453 -11.694 -14.715 1.00 89.81 101 LEU A CA 1
ATOM 775 C C . LEU A 1 101 ? 3.701 -11.482 -16.212 1.00 89.81 101 LEU A C 1
ATOM 777 O O . LEU A 1 101 ? 4.852 -11.468 -16.638 1.00 89.81 101 LEU A O 1
ATOM 781 N N . TRP A 1 102 ? 2.646 -11.250 -16.996 1.00 90.25 102 TRP A N 1
ATOM 782 C CA . TRP A 1 102 ? 2.769 -10.979 -18.427 1.00 90.25 102 TRP A CA 1
ATOM 783 C C . TRP A 1 102 ? 3.539 -9.681 -18.707 1.00 90.25 102 TRP A C 1
ATOM 785 O O . TRP A 1 102 ? 4.409 -9.656 -19.575 1.00 90.25 102 TRP A O 1
ATOM 795 N N . LEU A 1 103 ? 3.285 -8.619 -17.934 1.00 90.25 103 LEU A N 1
ATOM 796 C CA . LEU A 1 103 ? 3.932 -7.321 -18.130 1.00 90.25 103 LEU A CA 1
ATOM 797 C C . LEU A 1 103 ? 5.447 -7.382 -17.913 1.00 90.25 103 LEU A C 1
ATOM 799 O O . LEU A 1 103 ? 6.181 -6.659 -18.580 1.00 90.25 103 LEU A O 1
ATOM 803 N N . VAL A 1 104 ? 5.911 -8.240 -17.003 1.00 87.06 104 VAL A N 1
ATOM 804 C CA . VAL A 1 104 ? 7.339 -8.422 -16.720 1.00 87.06 104 VAL A CA 1
ATOM 805 C C . VAL A 1 104 ? 7.937 -9.499 -17.622 1.00 87.06 104 VAL A C 1
ATOM 807 O O . VAL A 1 104 ? 8.835 -9.215 -18.408 1.00 87.06 104 VAL A O 1
ATOM 810 N N . VAL A 1 105 ? 7.432 -10.731 -17.535 1.00 88.81 105 VAL A N 1
ATOM 811 C CA . VAL A 1 105 ? 8.023 -11.900 -18.204 1.00 88.81 105 VAL A CA 1
ATOM 812 C C . VAL A 1 105 ? 7.784 -11.852 -19.709 1.00 88.81 105 VAL A C 1
ATOM 814 O O . VAL A 1 105 ? 8.711 -12.085 -20.478 1.00 88.81 105 VAL A O 1
ATOM 817 N N . GLY A 1 106 ? 6.573 -11.496 -20.142 1.00 87.38 106 GLY A N 1
ATOM 818 C CA . GLY A 1 106 ? 6.232 -11.409 -21.563 1.00 87.38 106 GLY A CA 1
ATOM 819 C C . GLY A 1 106 ? 7.071 -10.358 -22.287 1.00 87.38 106 GLY A C 1
ATOM 820 O O . GLY A 1 106 ? 7.709 -10.665 -23.291 1.00 87.38 106 GLY A O 1
ATOM 821 N N . ASN A 1 107 ? 7.151 -9.141 -21.739 1.00 90.50 107 ASN A N 1
ATOM 822 C CA . ASN A 1 107 ? 7.961 -8.080 -22.347 1.00 90.50 107 ASN A CA 1
ATOM 823 C C . ASN A 1 107 ? 9.469 -8.370 -22.279 1.00 90.50 107 ASN A C 1
ATOM 825 O O . ASN A 1 107 ? 10.175 -8.040 -23.228 1.00 90.50 107 ASN A O 1
ATOM 829 N N . LEU A 1 108 ? 9.967 -9.025 -21.221 1.00 84.56 108 LEU A N 1
ATOM 830 C CA . LEU A 1 108 ? 11.366 -9.468 -21.162 1.00 84.56 108 LEU A CA 1
ATOM 831 C C . LEU A 1 108 ? 11.697 -10.487 -22.253 1.00 84.56 108 LEU A C 1
ATOM 833 O O . LEU A 1 108 ? 12.733 -10.358 -22.897 1.00 84.56 108 LEU A O 1
ATOM 837 N N . ILE A 1 109 ? 10.822 -11.470 -22.489 1.00 87.69 109 ILE A N 1
ATOM 838 C CA . ILE A 1 109 ? 11.014 -12.462 -23.555 1.00 87.69 109 ILE A CA 1
ATOM 839 C C . ILE A 1 109 ? 11.035 -11.773 -24.924 1.00 87.69 109 ILE A C 1
ATOM 841 O O . ILE A 1 109 ? 11.929 -12.040 -25.721 1.00 87.69 109 ILE A O 1
ATOM 845 N N . ILE A 1 110 ? 10.105 -10.848 -25.186 1.00 85.88 110 ILE A N 1
ATOM 846 C CA . ILE A 1 110 ? 10.065 -10.103 -26.456 1.00 85.88 110 ILE A CA 1
ATOM 847 C C . ILE A 1 110 ? 11.338 -9.261 -26.633 1.00 85.88 110 ILE A C 1
ATOM 849 O O . ILE A 1 110 ? 11.932 -9.269 -27.709 1.00 85.88 110 ILE A O 1
ATOM 853 N N . ALA A 1 111 ? 11.793 -8.572 -25.584 1.00 85.44 111 ALA A N 1
ATOM 854 C CA . ALA A 1 111 ? 13.019 -7.777 -25.627 1.00 85.44 111 ALA A CA 1
ATOM 855 C C . ALA A 1 111 ? 14.271 -8.644 -25.846 1.00 85.44 111 ALA A C 1
ATOM 857 O O . ALA A 1 111 ? 15.138 -8.279 -26.638 1.00 85.44 111 ALA A O 1
ATOM 858 N N . ALA A 1 112 ? 14.353 -9.808 -25.195 1.00 81.62 112 ALA A N 1
ATOM 859 C CA . ALA A 1 112 ? 15.451 -10.754 -25.374 1.00 81.62 112 ALA A CA 1
ATOM 860 C C . ALA A 1 112 ? 15.474 -11.339 -26.793 1.00 81.62 112 ALA A C 1
ATOM 862 O O . ALA A 1 112 ? 16.540 -11.427 -27.397 1.00 81.62 112 ALA A O 1
ATOM 863 N N . LEU A 1 113 ? 14.309 -11.685 -27.351 1.00 83.88 113 LEU A N 1
ATOM 864 C CA . LEU A 1 113 ? 14.189 -12.142 -28.737 1.00 83.88 113 LEU A CA 1
ATOM 865 C C . LEU A 1 113 ? 14.601 -11.051 -29.730 1.00 83.88 113 LEU A C 1
ATOM 867 O O . LEU A 1 113 ? 15.309 -11.345 -30.689 1.00 83.88 113 LEU A O 1
ATOM 871 N N . LEU A 1 114 ? 14.215 -9.796 -29.482 1.00 85.00 114 LEU A N 1
ATOM 872 C CA . LEU A 1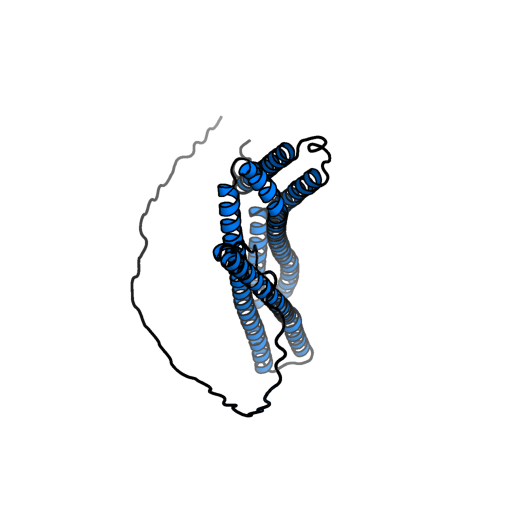 114 ? 14.644 -8.660 -30.299 1.00 85.00 114 LEU A CA 1
ATOM 873 C C . LEU A 1 114 ? 16.167 -8.469 -30.241 1.00 85.00 114 LEU A C 1
ATOM 875 O O . LEU A 1 114 ? 16.799 -8.297 -31.280 1.00 85.00 114 LEU A O 1
ATOM 879 N N . ALA A 1 115 ? 16.766 -8.540 -29.050 1.00 78.62 115 ALA A N 1
ATOM 880 C CA . ALA A 1 115 ? 18.213 -8.433 -28.878 1.00 78.62 115 ALA A CA 1
ATOM 881 C C . ALA A 1 115 ? 18.966 -9.591 -29.554 1.00 78.62 115 ALA A C 1
ATOM 883 O O . ALA A 1 115 ? 19.970 -9.362 -30.223 1.00 78.62 115 ALA A O 1
ATOM 884 N N . LEU A 1 116 ? 18.460 -10.822 -29.431 1.00 83.50 116 LEU A N 1
ATOM 885 C CA . LEU A 1 116 ? 19.027 -11.996 -30.093 1.00 83.50 116 LEU A CA 1
ATOM 886 C C . LEU A 1 116 ? 18.954 -11.865 -31.619 1.00 83.50 116 LEU A C 1
ATOM 888 O O . LEU A 1 116 ? 19.926 -12.167 -32.304 1.00 83.50 116 LEU A O 1
ATOM 892 N N . LEU A 1 117 ? 17.831 -11.378 -32.152 1.00 83.00 117 LEU A N 1
ATOM 893 C CA . LEU A 1 117 ? 17.666 -11.152 -33.587 1.00 83.00 117 LEU A CA 1
ATOM 894 C C . LEU A 1 117 ? 18.665 -10.112 -34.112 1.00 83.00 117 LEU A C 1
ATOM 896 O O . LEU A 1 117 ? 19.298 -10.344 -35.139 1.00 83.00 117 LEU A O 1
ATOM 900 N N . LEU A 1 118 ? 18.836 -9.004 -33.385 1.00 82.44 118 LEU A N 1
ATOM 901 C CA . LEU A 1 118 ? 19.820 -7.965 -33.701 1.00 82.44 118 LEU A CA 1
ATOM 902 C C . LEU A 1 118 ? 21.267 -8.466 -33.613 1.00 82.44 118 LEU A C 1
ATOM 904 O O . LEU A 1 118 ? 22.138 -7.913 -34.271 1.00 82.44 118 LEU A O 1
ATOM 908 N N . TRP A 1 119 ? 21.536 -9.482 -32.789 1.00 78.25 119 TRP A N 1
ATOM 909 C CA . TRP A 1 119 ? 22.873 -10.056 -32.661 1.00 78.25 119 TRP A CA 1
ATOM 910 C C . TRP A 1 119 ? 23.189 -11.065 -33.772 1.00 78.25 119 TRP A C 1
ATOM 912 O O . TRP A 1 119 ? 24.309 -11.101 -34.274 1.00 78.25 119 TRP A O 1
ATOM 922 N N . VAL A 1 120 ? 22.217 -11.899 -34.149 1.00 84.69 120 VAL A N 1
ATOM 923 C CA . VAL A 1 120 ? 22.422 -12.996 -35.112 1.00 84.69 120 VAL A CA 1
ATOM 924 C C . VAL A 1 120 ? 22.315 -12.525 -36.564 1.00 84.69 120 VAL A C 1
ATOM 926 O O . VAL A 1 120 ? 22.892 -13.149 -37.453 1.00 84.69 120 VAL A O 1
ATOM 929 N N . THR A 1 121 ? 21.569 -11.453 -36.826 1.00 80.19 121 THR A N 1
ATOM 930 C CA . THR A 1 121 ? 21.276 -10.988 -38.188 1.00 80.19 121 THR A CA 1
ATOM 931 C C . THR A 1 121 ? 21.603 -9.507 -38.354 1.00 80.19 121 THR A C 1
ATOM 933 O O . THR A 1 121 ? 21.617 -8.776 -37.371 1.00 80.19 121 THR A O 1
ATOM 936 N N . ASP A 1 122 ? 21.807 -9.062 -39.598 1.00 80.50 122 ASP A N 1
ATOM 937 C CA . ASP A 1 122 ? 21.649 -7.660 -40.007 1.00 80.50 122 ASP A CA 1
ATOM 938 C C . ASP A 1 122 ? 20.187 -7.469 -40.455 1.00 80.50 122 ASP A C 1
ATOM 940 O O . ASP A 1 122 ? 19.885 -7.549 -41.653 1.00 80.50 122 ASP A O 1
ATOM 944 N N . PRO A 1 123 ? 19.217 -7.340 -39.527 1.00 74.19 123 PRO A N 1
ATOM 945 C CA . PRO A 1 123 ? 17.817 -7.311 -39.902 1.00 74.19 123 PRO A CA 1
ATOM 946 C C . PRO A 1 123 ? 17.515 -6.063 -40.725 1.00 74.19 123 PRO A C 1
ATOM 948 O O . PRO A 1 123 ? 17.998 -4.963 -40.447 1.00 74.19 123 PRO A O 1
ATOM 951 N N . ALA A 1 124 ? 16.622 -6.217 -41.703 1.00 81.94 124 ALA A N 1
ATOM 952 C CA . ALA A 1 124 ? 16.027 -5.073 -42.373 1.00 81.94 124 ALA A CA 1
ATOM 953 C C . ALA A 1 124 ? 15.425 -4.121 -41.325 1.00 81.94 124 ALA A C 1
ATOM 955 O O . ALA A 1 124 ? 14.724 -4.555 -40.406 1.00 81.94 124 ALA A O 1
ATOM 956 N N . VAL A 1 125 ? 15.659 -2.815 -41.487 1.00 79.69 125 VAL A N 1
ATOM 957 C CA . VAL A 1 125 ? 15.184 -1.762 -40.567 1.00 79.69 125 VAL A CA 1
ATOM 958 C C . VAL A 1 125 ? 13.677 -1.886 -40.286 1.00 79.69 125 VAL A C 1
ATOM 960 O O . VAL A 1 125 ? 13.230 -1.649 -39.165 1.00 79.69 125 VAL A O 1
ATOM 963 N N . SER A 1 126 ? 12.889 -2.338 -41.268 1.00 79.31 126 SER A N 1
ATOM 964 C CA . SER A 1 126 ? 11.448 -2.585 -41.126 1.00 79.31 126 SER A CA 1
ATOM 965 C C . SER A 1 126 ? 11.101 -3.636 -40.062 1.00 79.31 126 SER A C 1
ATOM 967 O O . SER A 1 126 ? 10.111 -3.481 -39.345 1.00 79.31 126 SER A O 1
ATOM 969 N N . LEU A 1 127 ? 11.913 -4.684 -39.907 1.00 81.94 127 LEU A N 1
ATOM 970 C CA . LEU A 1 127 ? 11.692 -5.760 -38.939 1.00 81.94 127 LEU A CA 1
ATOM 971 C C . LEU A 1 127 ? 11.984 -5.268 -37.508 1.00 81.94 127 LEU A C 1
ATOM 973 O O . LEU A 1 127 ? 11.202 -5.486 -36.584 1.00 81.94 127 LEU A O 1
ATOM 977 N N . VAL A 1 128 ? 13.059 -4.495 -37.335 1.00 80.25 128 VAL A N 1
ATOM 978 C CA . VAL A 1 128 ? 13.402 -3.880 -36.041 1.00 80.25 128 VAL A CA 1
ATOM 979 C C . VAL A 1 128 ? 12.322 -2.890 -35.598 1.00 80.25 128 VAL A C 1
ATOM 981 O O . VAL A 1 128 ? 11.886 -2.919 -34.448 1.00 80.25 128 VAL A O 1
ATOM 984 N N . VAL A 1 129 ? 11.837 -2.046 -36.515 1.00 80.88 129 VAL A N 1
ATOM 985 C CA . VAL A 1 129 ? 10.779 -1.063 -36.228 1.00 80.88 129 VAL A CA 1
ATOM 986 C C . VAL A 1 129 ? 9.447 -1.744 -35.891 1.00 80.88 129 VAL A C 1
ATOM 988 O O . VAL A 1 129 ? 8.747 -1.309 -34.974 1.00 80.88 129 VAL A O 1
ATOM 991 N N . THR A 1 130 ? 9.086 -2.830 -36.579 1.00 83.81 130 THR A N 1
ATOM 992 C CA . THR A 1 130 ? 7.836 -3.563 -36.304 1.00 83.81 130 THR A CA 1
ATOM 993 C C . THR A 1 130 ? 7.867 -4.279 -34.954 1.00 83.81 130 THR A C 1
ATOM 995 O O . THR A 1 130 ? 6.925 -4.131 -34.179 1.00 83.81 130 THR A O 1
ATOM 998 N N . ILE A 1 131 ? 8.953 -4.974 -34.602 1.00 85.12 131 ILE A N 1
ATOM 999 C CA . ILE A 1 131 ? 9.062 -5.616 -33.279 1.00 85.12 131 ILE A CA 1
ATOM 1000 C C . ILE A 1 131 ? 9.182 -4.568 -32.166 1.00 85.12 131 ILE A C 1
ATOM 1002 O O . ILE A 1 131 ? 8.536 -4.696 -31.126 1.00 85.12 131 ILE A O 1
ATOM 1006 N N . GLY A 1 132 ? 9.960 -3.503 -32.381 1.00 83.25 132 GLY A N 1
ATOM 1007 C CA . GLY A 1 132 ? 10.098 -2.412 -31.416 1.00 83.25 132 GLY A CA 1
ATOM 1008 C C . GLY A 1 132 ? 8.766 -1.710 -31.132 1.00 83.25 132 GLY A C 1
ATOM 1009 O O . GLY A 1 132 ? 8.406 -1.504 -29.974 1.00 83.25 132 GLY A O 1
ATOM 1010 N N . SER A 1 133 ? 7.984 -1.405 -32.172 1.00 84.25 133 SER A N 1
ATOM 1011 C CA . SER A 1 133 ? 6.642 -0.832 -32.003 1.00 84.25 133 SER A CA 1
ATOM 1012 C C . SER A 1 133 ? 5.665 -1.812 -31.348 1.00 84.25 133 SER A C 1
ATOM 1014 O O . SER A 1 133 ? 4.901 -1.397 -30.477 1.00 84.25 133 SER A O 1
ATOM 1016 N N . ALA A 1 134 ? 5.733 -3.111 -31.662 1.00 87.62 134 ALA A N 1
ATOM 1017 C CA . ALA A 1 134 ? 4.943 -4.136 -30.980 1.00 87.62 134 ALA A CA 1
ATOM 1018 C C . ALA A 1 134 ? 5.269 -4.224 -29.478 1.00 87.62 134 ALA A C 1
ATOM 1020 O O . ALA A 1 134 ? 4.351 -4.328 -28.664 1.00 87.62 134 ALA A O 1
ATOM 1021 N N . LEU A 1 135 ? 6.546 -4.109 -29.090 1.00 86.94 135 LEU A N 1
ATOM 1022 C CA . LEU A 1 135 ? 6.965 -4.060 -27.684 1.00 86.94 135 LEU A CA 1
ATOM 1023 C C . LEU A 1 135 ? 6.394 -2.822 -26.974 1.00 86.94 135 LEU A C 1
ATOM 1025 O O . LEU A 1 135 ? 5.870 -2.931 -25.867 1.00 86.94 135 LEU A O 1
ATOM 1029 N N . ILE A 1 136 ? 6.430 -1.653 -27.619 1.00 85.44 136 ILE A N 1
ATOM 1030 C CA . ILE A 1 136 ? 5.848 -0.424 -27.059 1.00 85.44 136 ILE A CA 1
ATOM 1031 C C . ILE A 1 136 ? 4.332 -0.581 -26.877 1.00 85.44 136 ILE A C 1
ATOM 1033 O O . ILE A 1 136 ? 3.814 -0.302 -25.796 1.00 85.44 136 ILE A O 1
ATOM 1037 N N . VAL A 1 137 ? 3.617 -1.076 -27.894 1.00 93.06 137 VAL A N 1
ATOM 1038 C CA . VAL A 1 137 ? 2.166 -1.325 -27.818 1.00 93.06 137 VAL A CA 1
ATOM 1039 C C . VAL A 1 137 ? 1.841 -2.336 -26.717 1.00 93.06 137 VAL A C 1
ATOM 1041 O O . VAL A 1 137 ? 0.908 -2.117 -25.947 1.00 93.06 137 VAL A O 1
ATOM 1044 N N . SER A 1 138 ? 2.638 -3.398 -26.593 1.00 92.25 138 SER A N 1
ATOM 1045 C CA . SER A 1 138 ? 2.533 -4.420 -25.547 1.00 92.25 138 SER A CA 1
ATOM 1046 C C . SER A 1 138 ? 2.651 -3.814 -24.142 1.00 92.25 138 SER A C 1
ATOM 1048 O O . SER A 1 138 ? 1.788 -4.036 -23.288 1.00 92.25 138 SER A O 1
ATOM 1050 N N . ILE A 1 139 ? 3.659 -2.966 -23.912 1.00 87.75 139 ILE A N 1
ATOM 1051 C CA . ILE A 1 139 ? 3.860 -2.272 -22.632 1.00 87.75 139 ILE A CA 1
ATOM 1052 C C . ILE A 1 139 ? 2.697 -1.319 -22.339 1.00 87.75 139 ILE A C 1
ATOM 1054 O O . ILE A 1 139 ? 2.148 -1.347 -21.236 1.00 87.75 139 ILE A O 1
ATOM 1058 N N . VAL A 1 140 ? 2.290 -0.498 -23.313 1.00 90.25 140 VAL A N 1
ATOM 1059 C CA . VAL A 1 140 ? 1.214 0.494 -23.143 1.00 90.25 140 VAL A CA 1
ATOM 1060 C C . VAL A 1 140 ? -0.133 -0.185 -22.879 1.00 90.25 140 VAL A C 1
ATOM 1062 O O . VAL A 1 140 ? -0.845 0.197 -21.946 1.00 90.25 140 VAL A O 1
ATOM 1065 N N . ALA A 1 141 ? -0.478 -1.221 -23.648 1.00 90.19 141 ALA A N 1
ATOM 1066 C CA . ALA A 1 141 ? -1.695 -2.002 -23.445 1.00 90.19 141 ALA A CA 1
ATOM 1067 C C . ALA A 1 141 ? -1.682 -2.701 -22.078 1.00 90.19 141 ALA A C 1
ATOM 1069 O O . ALA A 1 141 ? -2.668 -2.636 -21.341 1.00 90.19 141 ALA A O 1
ATOM 1070 N N . GLY A 1 142 ? -0.547 -3.294 -21.699 1.00 88.88 142 GLY A N 1
ATOM 1071 C CA . GLY A 1 142 ? -0.357 -3.918 -20.395 1.00 88.88 142 GLY A CA 1
ATOM 1072 C C . GLY A 1 142 ? -0.538 -2.938 -19.229 1.00 88.88 142 GLY A C 1
ATOM 1073 O O . GLY A 1 142 ? -1.260 -3.244 -18.278 1.00 88.88 142 GLY A O 1
ATOM 1074 N N . LEU A 1 143 ? 0.043 -1.735 -19.318 1.00 87.94 143 LEU A N 1
ATOM 1075 C CA . LEU A 1 143 ? -0.126 -0.677 -18.313 1.00 87.94 143 LEU A CA 1
ATOM 1076 C C . LEU A 1 143 ? -1.585 -0.211 -18.220 1.00 87.94 143 LEU A C 1
ATOM 1078 O O . LEU A 1 143 ? -2.107 -0.036 -17.120 1.00 87.94 143 LEU A O 1
ATOM 1082 N N . SER A 1 144 ? -2.252 -0.040 -19.364 1.00 87.50 144 SER A N 1
ATOM 1083 C CA . SER A 1 144 ? -3.657 0.380 -19.430 1.00 87.50 144 SER A CA 1
ATOM 1084 C C . SER A 1 144 ? -4.594 -0.654 -18.796 1.00 87.50 144 SER A C 1
ATOM 1086 O O . SER A 1 144 ? -5.442 -0.310 -17.967 1.00 87.50 144 SER A O 1
ATOM 1088 N N . LEU A 1 145 ? -4.399 -1.942 -19.104 1.00 90.38 145 LEU A N 1
ATOM 1089 C CA . LEU A 1 145 ? -5.143 -3.039 -18.481 1.00 90.38 145 LEU A CA 1
ATOM 1090 C C . LEU A 1 145 ? -4.863 -3.128 -16.979 1.00 90.38 145 LEU A C 1
ATOM 1092 O O . LEU A 1 145 ? -5.799 -3.267 -16.191 1.00 90.38 145 LEU A O 1
ATOM 1096 N N . TYR A 1 146 ? -3.601 -2.982 -16.567 1.00 89.50 146 TYR A N 1
ATOM 1097 C CA . TYR A 1 146 ? -3.222 -2.946 -15.157 1.00 89.50 146 TYR A CA 1
ATOM 1098 C C . TYR A 1 146 ? -3.908 -1.794 -14.405 1.00 89.50 146 TYR A C 1
ATOM 1100 O O . TYR A 1 146 ? -4.422 -1.999 -13.303 1.00 89.50 146 TYR A O 1
ATOM 1108 N N . TYR A 1 147 ? -3.976 -0.604 -15.011 1.00 85.31 147 TYR A N 1
ATOM 1109 C CA . TYR A 1 147 ? -4.636 0.561 -14.424 1.00 85.31 147 TYR A CA 1
ATOM 1110 C C . TYR A 1 147 ? -6.155 0.369 -14.301 1.00 85.31 147 TYR A C 1
ATOM 1112 O O . TYR A 1 147 ? -6.714 0.546 -13.216 1.00 85.31 147 TYR A O 1
ATOM 1120 N N . ARG A 1 148 ? -6.826 -0.088 -15.368 1.00 88.62 148 ARG A N 1
ATOM 1121 C CA . ARG A 1 148 ? -8.268 -0.407 -15.333 1.00 88.62 148 ARG A CA 1
ATOM 1122 C C . ARG A 1 148 ? -8.592 -1.461 -14.276 1.00 88.62 148 ARG A C 1
ATOM 1124 O O . ARG A 1 148 ? -9.586 -1.354 -13.559 1.00 88.62 148 ARG A O 1
ATOM 1131 N N . GLN A 1 149 ? -7.739 -2.474 -14.153 1.00 88.38 149 GLN A N 1
ATOM 1132 C CA . GLN A 1 149 ? -7.902 -3.540 -13.171 1.00 88.38 149 GLN A CA 1
ATOM 1133 C C . GLN A 1 149 ? -7.712 -3.033 -11.735 1.00 88.38 149 GLN A C 1
ATOM 1135 O O . GLN A 1 149 ? -8.456 -3.416 -10.828 1.00 88.38 149 GLN A O 1
ATOM 1140 N N . TYR A 1 150 ? -6.743 -2.141 -11.519 1.00 86.81 150 TYR A N 1
ATOM 1141 C CA . TYR A 1 150 ? -6.542 -1.479 -10.234 1.00 86.81 150 TYR A CA 1
ATOM 1142 C C . TYR A 1 150 ? -7.791 -0.702 -9.796 1.00 86.81 150 TYR A C 1
ATOM 1144 O O . TYR A 1 150 ? -8.203 -0.795 -8.636 1.00 86.81 150 TYR A O 1
ATOM 1152 N N . GLU A 1 151 ? -8.434 0.004 -10.724 1.00 84.94 151 GLU A N 1
ATOM 1153 C CA . GLU A 1 151 ? -9.649 0.762 -10.444 1.00 84.94 151 GLU A CA 1
ATOM 1154 C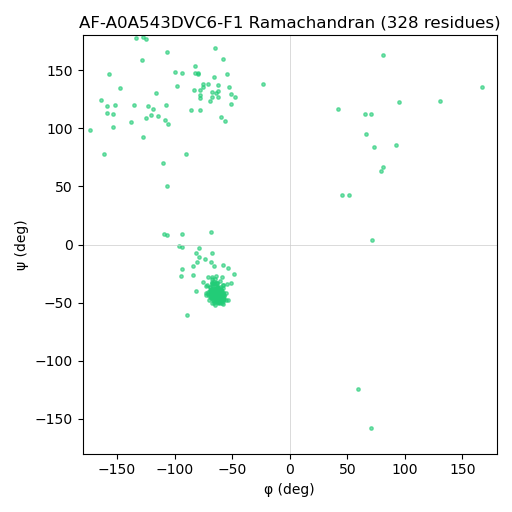 C . GLU A 1 151 ? -10.829 -0.139 -10.044 1.00 84.94 151 GLU A C 1
ATOM 1156 O O . GLU A 1 151 ? -11.503 0.143 -9.050 1.00 84.94 151 GLU A O 1
ATOM 1161 N N . ARG A 1 152 ? -11.014 -1.288 -10.713 1.00 85.81 152 ARG A N 1
ATOM 1162 C CA . ARG A 1 152 ? -12.037 -2.287 -10.338 1.00 85.81 152 ARG A CA 1
ATOM 1163 C C . ARG A 1 152 ? -11.853 -2.812 -8.914 1.00 85.81 152 ARG A C 1
ATOM 1165 O O . ARG A 1 152 ? -12.814 -2.878 -8.148 1.00 85.81 152 ARG A O 1
ATOM 1172 N N . ILE A 1 153 ? -10.619 -3.153 -8.538 1.00 86.25 153 ILE A N 1
ATOM 1173 C CA . ILE A 1 153 ? -10.303 -3.632 -7.182 1.00 86.25 153 ILE A CA 1
ATOM 1174 C C . ILE A 1 153 ? -10.569 -2.531 -6.152 1.00 86.25 153 ILE A C 1
ATOM 1176 O O . ILE A 1 153 ? -11.128 -2.797 -5.087 1.00 86.25 153 ILE A O 1
ATOM 1180 N N . ARG A 1 154 ? -10.193 -1.286 -6.467 1.00 84.62 154 ARG A N 1
ATOM 1181 C CA . ARG A 1 154 ? -10.435 -0.136 -5.592 1.00 84.62 154 ARG A CA 1
ATOM 1182 C C . ARG A 1 154 ? -11.930 0.069 -5.345 1.00 84.62 154 ARG A C 1
ATOM 1184 O O . ARG A 1 154 ? -12.323 0.253 -4.196 1.00 84.62 154 ARG A O 1
ATOM 1191 N N . GLN A 1 155 ? -12.758 0.000 -6.386 1.00 85.81 155 GLN A N 1
ATOM 1192 C CA . GLN A 1 155 ? -14.212 0.127 -6.256 1.00 85.81 155 GLN A CA 1
ATOM 1193 C C . GLN A 1 155 ? -14.818 -1.008 -5.419 1.00 85.81 155 GLN A C 1
ATOM 1195 O O . GLN A 1 155 ? -15.629 -0.733 -4.535 1.00 85.81 155 GLN A O 1
ATOM 1200 N N . GLY A 1 156 ? -14.382 -2.256 -5.629 1.00 84.81 156 GLY A N 1
ATOM 1201 C CA . GLY A 1 156 ? -14.820 -3.398 -4.817 1.00 84.81 156 GLY A CA 1
ATOM 1202 C C . GLY A 1 156 ? -14.468 -3.233 -3.334 1.00 84.81 156 GLY A C 1
ATOM 1203 O O . GLY A 1 156 ? -15.336 -3.361 -2.474 1.00 84.81 156 GLY A O 1
ATOM 1204 N N . LYS A 1 157 ? -13.227 -2.823 -3.020 1.00 85.56 157 LYS A N 1
ATOM 1205 C CA . LYS A 1 157 ? -12.812 -2.523 -1.636 1.00 85.56 157 LYS A CA 1
ATOM 1206 C C . LYS A 1 157 ? -13.649 -1.403 -1.005 1.00 85.56 157 LYS A C 1
ATOM 1208 O O . LYS A 1 157 ? -13.990 -1.487 0.171 1.00 85.56 157 LYS A O 1
ATOM 1213 N N . LEU A 1 158 ? -13.981 -0.353 -1.760 1.00 81.56 158 LEU A N 1
ATOM 1214 C CA . LEU A 1 158 ? -14.816 0.745 -1.260 1.00 81.56 158 LEU A CA 1
ATOM 1215 C C . LEU A 1 158 ? -16.247 0.287 -0.956 1.00 81.56 158 LEU A C 1
ATOM 1217 O O . LEU A 1 158 ? -16.798 0.692 0.064 1.00 81.56 158 LEU A O 1
ATOM 1221 N N . ARG A 1 159 ? -16.842 -0.563 -1.803 1.00 85.00 159 ARG A N 1
ATOM 1222 C CA . ARG A 1 159 ? -18.169 -1.146 -1.543 1.00 85.00 159 ARG A CA 1
ATOM 1223 C C . ARG A 1 159 ? -18.166 -2.014 -0.291 1.00 85.00 159 ARG A C 1
ATOM 1225 O O . ARG A 1 159 ? -19.038 -1.838 0.551 1.00 85.00 159 ARG A O 1
ATOM 1232 N N . LEU A 1 160 ? -17.155 -2.867 -0.135 1.00 84.88 160 LEU A N 1
ATOM 1233 C CA . LEU A 1 160 ? -16.997 -3.705 1.053 1.00 84.88 160 LEU A CA 1
ATOM 1234 C C . LEU A 1 160 ? -16.884 -2.859 2.332 1.00 84.88 160 LEU A C 1
ATOM 1236 O O . LEU A 1 160 ? -17.570 -3.122 3.313 1.00 84.88 160 LEU A O 1
ATOM 1240 N N . ARG A 1 161 ? -16.092 -1.778 2.297 1.00 83.50 161 ARG A N 1
ATOM 1241 C CA . ARG A 1 161 ? -15.991 -0.828 3.418 1.00 83.50 161 ARG A CA 1
ATOM 1242 C C . ARG A 1 161 ? -17.330 -0.175 3.755 1.00 83.50 161 ARG A C 1
ATOM 1244 O O . ARG A 1 161 ? -17.655 -0.075 4.929 1.00 83.50 161 ARG A O 1
ATOM 1251 N N . LYS A 1 162 ? -18.115 0.231 2.750 1.00 86.00 162 LYS A N 1
ATOM 1252 C CA . LYS A 1 162 ? -19.456 0.803 2.965 1.00 86.00 162 LYS A CA 1
ATOM 1253 C C . LYS A 1 162 ? -20.418 -0.208 3.591 1.00 86.00 162 LYS A C 1
ATOM 1255 O O . LYS A 1 162 ? -21.113 0.142 4.533 1.00 86.00 162 LYS A O 1
ATOM 1260 N N . LEU A 1 163 ? -20.427 -1.451 3.109 1.00 84.50 163 LEU A N 1
ATOM 1261 C CA . LEU A 1 163 ? -21.249 -2.529 3.674 1.00 84.50 163 LEU A CA 1
ATOM 1262 C C . LEU A 1 163 ? -20.880 -2.812 5.135 1.00 84.50 163 LEU A C 1
ATOM 1264 O O . LEU A 1 163 ? -21.759 -2.891 5.992 1.00 84.50 163 LEU A O 1
ATOM 1268 N N . ASN A 1 164 ? -19.581 -2.883 5.432 1.00 81.38 164 ASN A N 1
ATOM 1269 C CA . ASN A 1 164 ? -19.096 -3.046 6.801 1.00 81.38 164 ASN A CA 1
ATOM 1270 C C . ASN A 1 164 ? -19.445 -1.841 7.681 1.00 81.38 164 ASN A C 1
ATOM 1272 O O . ASN A 1 164 ? -19.788 -2.024 8.844 1.00 81.38 164 ASN A O 1
ATOM 1276 N N . GLN A 1 165 ? -19.420 -0.624 7.133 1.00 83.19 165 GLN A N 1
ATOM 1277 C CA . GLN A 1 165 ? -19.825 0.578 7.855 1.00 83.19 165 GLN A CA 1
ATOM 1278 C C . GLN A 1 165 ? -21.328 0.590 8.173 1.00 83.19 165 GLN A C 1
ATOM 1280 O O . GLN A 1 165 ? -21.685 0.856 9.313 1.00 83.19 165 GLN A O 1
ATOM 1285 N N . VAL A 1 166 ? -22.204 0.232 7.232 1.00 83.25 166 VAL A N 1
ATOM 1286 C CA . VAL A 1 166 ? -23.656 0.132 7.494 1.00 83.25 166 VAL A CA 1
ATOM 1287 C C . VAL A 1 166 ? -23.940 -0.927 8.559 1.00 83.25 166 VAL A C 1
ATOM 1289 O O . VAL A 1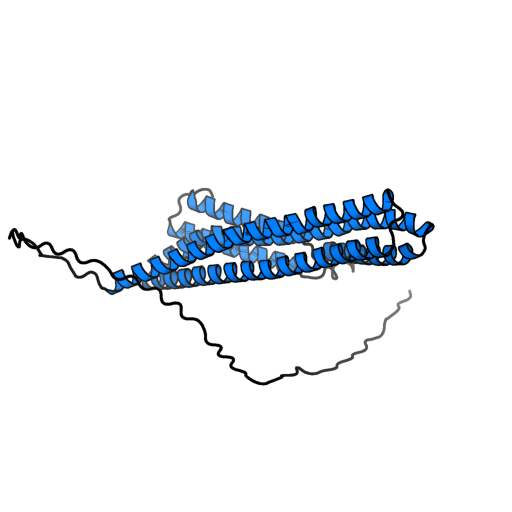 166 ? -24.672 -0.686 9.517 1.00 83.25 166 VAL A O 1
ATOM 1292 N N . ARG A 1 167 ? -23.281 -2.089 8.460 1.00 81.94 167 ARG A N 1
ATOM 1293 C CA . ARG A 1 167 ? -23.338 -3.117 9.506 1.00 81.94 167 ARG A CA 1
ATOM 1294 C C . ARG A 1 167 ? -22.861 -2.572 10.858 1.00 81.94 167 ARG A C 1
ATOM 1296 O O . ARG A 1 167 ? -23.425 -2.924 11.890 1.00 81.94 167 ARG A O 1
ATOM 1303 N N . LYS A 1 168 ? -21.845 -1.702 10.860 1.00 77.38 168 LYS A N 1
ATOM 1304 C CA . LYS A 1 168 ? -21.339 -1.027 12.060 1.00 77.38 168 LYS A CA 1
ATOM 1305 C C . LYS A 1 168 ? -22.406 -0.092 12.650 1.00 77.38 168 LYS A C 1
ATOM 1307 O O . LYS A 1 168 ? -22.680 -0.174 13.843 1.00 77.38 168 LYS A O 1
ATOM 1312 N N . GLU A 1 169 ? -23.030 0.751 11.843 1.00 80.25 169 GLU A N 1
ATOM 1313 C CA . GLU A 1 169 ? -24.047 1.709 12.295 1.00 80.25 169 GLU A CA 1
ATOM 1314 C C . GLU A 1 169 ? -25.242 1.007 12.960 1.00 80.25 169 GLU A C 1
ATOM 1316 O O . GLU A 1 169 ? -25.588 1.354 14.087 1.00 80.25 169 GLU A O 1
ATOM 1321 N N . HIS A 1 170 ? -25.766 -0.073 12.370 1.00 79.25 170 HIS A N 1
ATOM 1322 C CA . HIS A 1 170 ? -26.862 -0.841 12.981 1.00 79.25 170 HIS A CA 1
ATOM 1323 C C . HIS A 1 170 ? -26.502 -1.436 14.347 1.00 79.25 170 HIS A C 1
ATOM 1325 O O . HIS A 1 170 ? -27.285 -1.359 15.290 1.00 79.25 170 HIS A O 1
ATOM 1331 N N . LEU A 1 171 ? -25.290 -1.974 14.493 1.00 72.31 171 LEU A N 1
ATOM 1332 C CA . LEU A 1 171 ? -24.828 -2.494 15.782 1.00 72.31 171 LEU A CA 1
ATOM 1333 C C . LEU A 1 171 ? -24.634 -1.377 16.827 1.00 72.31 171 LEU A C 1
ATOM 1335 O O . LEU A 1 171 ? -24.674 -1.646 18.022 1.00 72.31 171 LEU A O 1
ATOM 1339 N N . LEU A 1 172 ? -24.336 -0.132 16.412 1.00 71.94 172 LEU A N 1
ATOM 1340 C CA . LEU A 1 172 ? -24.226 1.008 17.345 1.00 71.94 172 LEU A CA 1
ATOM 1341 C C . LEU A 1 172 ? -25.602 1.404 17.877 1.00 71.94 172 LEU A C 1
ATOM 1343 O O . LEU A 1 172 ? -25.733 1.689 19.063 1.00 71.94 172 LEU A O 1
ATOM 1347 N N . GLU A 1 173 ? -26.606 1.400 17.006 1.00 77.88 173 GLU A N 1
ATOM 1348 C CA . GLU A 1 173 ? -27.987 1.721 17.355 1.00 77.88 173 GLU A CA 1
ATOM 1349 C C . GLU A 1 173 ? -28.600 0.675 18.300 1.00 77.88 173 GLU A C 1
ATOM 1351 O O . GLU A 1 173 ? -29.269 1.023 19.267 1.00 77.88 173 GLU A O 1
ATOM 1356 N N . GLU A 1 174 ? -28.289 -0.608 18.098 1.00 73.44 174 GLU A N 1
ATOM 1357 C CA . GLU A 1 174 ? -28.674 -1.670 19.038 1.00 73.44 174 GLU A CA 1
ATOM 1358 C C . GLU A 1 174 ? -28.011 -1.503 20.412 1.00 73.44 174 GLU A C 1
ATOM 1360 O O . GLU A 1 174 ? -28.646 -1.714 21.444 1.00 73.44 174 GLU A O 1
ATOM 1365 N N . ALA A 1 175 ? -26.738 -1.097 20.440 1.00 69.50 175 ALA A N 1
ATOM 1366 C CA . ALA A 1 175 ? -26.005 -0.891 21.685 1.00 69.50 175 ALA A CA 1
ATOM 1367 C C . ALA A 1 175 ? -26.468 0.361 22.450 1.00 69.50 175 ALA A C 1
ATOM 1369 O O . ALA A 1 175 ? -26.475 0.350 23.681 1.00 69.50 175 ALA A O 1
ATOM 1370 N N . SER A 1 176 ? -26.862 1.434 21.754 1.00 67.94 176 SER A N 1
ATOM 1371 C CA . SER A 1 176 ? -27.315 2.681 22.387 1.00 67.94 176 SER A CA 1
ATOM 1372 C C . SER A 1 176 ? -28.683 2.543 23.059 1.00 67.94 176 SER A C 1
ATOM 1374 O O . SER A 1 176 ? -28.941 3.203 24.064 1.00 67.94 176 SER A O 1
ATOM 1376 N N . GLN A 1 177 ? -29.535 1.642 22.567 1.00 73.75 177 GLN A N 1
ATOM 1377 C CA . GLN A 1 177 ? -30.844 1.353 23.160 1.00 73.75 177 GLN A CA 1
ATOM 1378 C C . GLN A 1 177 ? -30.757 0.537 24.470 1.00 73.75 177 GLN A C 1
ATOM 1380 O O . GLN A 1 177 ? -31.740 0.456 25.203 1.00 73.75 177 GLN A O 1
ATOM 1385 N N . ALA A 1 178 ? -29.594 -0.038 24.806 1.00 67.81 178 ALA A N 1
ATOM 1386 C CA . ALA A 1 178 ? -29.446 -1.037 25.873 1.00 67.81 178 ALA A CA 1
ATOM 1387 C C . ALA A 1 178 ? -29.043 -0.514 27.285 1.00 67.81 178 ALA A C 1
ATOM 1389 O O . ALA A 1 178 ? -28.779 -1.329 28.170 1.00 67.81 178 ALA A O 1
ATOM 1390 N N . GLY A 1 179 ? -29.011 0.801 27.562 1.00 67.00 179 GLY A N 1
ATOM 1391 C CA . GLY A 1 179 ? -28.720 1.348 28.918 1.00 67.00 179 GLY A CA 1
ATOM 1392 C C . GLY A 1 179 ? -27.259 1.171 29.372 1.00 67.00 179 GLY A C 1
ATOM 1393 O O . GLY A 1 179 ? -26.420 1.021 28.511 1.00 67.00 179 GLY A O 1
ATOM 1394 N N . ASP A 1 180 ? -26.888 1.180 30.666 1.00 57.50 180 ASP A N 1
ATOM 1395 C CA . ASP A 1 180 ? -25.478 1.083 31.166 1.00 57.50 180 ASP A CA 1
ATOM 1396 C C . ASP A 1 180 ? -24.667 -0.131 30.649 1.00 57.50 180 ASP A C 1
ATOM 1398 O O . ASP A 1 180 ? -23.434 -0.096 30.590 1.00 57.50 180 ASP A O 1
ATOM 1402 N N . ALA A 1 181 ? -25.341 -1.185 30.176 1.00 61.34 181 ALA A N 1
ATOM 1403 C CA . ALA A 1 181 ? -24.717 -2.248 29.382 1.00 61.34 181 ALA A CA 1
ATOM 1404 C C . ALA A 1 181 ? -24.045 -1.717 28.088 1.00 61.34 181 ALA A C 1
ATOM 1406 O O . ALA A 1 181 ? -23.177 -2.381 27.522 1.00 61.34 181 ALA A O 1
ATOM 1407 N N . SER A 1 182 ? -24.400 -0.505 27.657 1.00 68.88 182 SER A N 1
ATOM 1408 C CA . SER A 1 182 ? -23.919 0.217 26.477 1.00 68.88 182 SER A CA 1
ATOM 1409 C C . SER A 1 182 ? -22.459 0.634 26.580 1.00 68.88 182 SER A C 1
ATOM 1411 O O . SER A 1 182 ? -21.752 0.482 25.592 1.00 68.88 182 SER A O 1
ATOM 1413 N N . LEU A 1 183 ? -21.948 1.086 27.735 1.00 75.56 183 LEU A N 1
ATOM 1414 C CA . LEU A 1 183 ? -20.529 1.466 27.847 1.00 75.56 183 LEU A CA 1
ATOM 1415 C C . LEU A 1 183 ? -19.621 0.239 27.749 1.00 75.56 183 LEU A C 1
ATOM 1417 O O . LEU A 1 183 ? -18.628 0.244 27.020 1.00 75.56 183 LEU A O 1
ATOM 1421 N N . LEU A 1 184 ? -19.999 -0.854 28.419 1.00 80.31 184 LEU A N 1
ATOM 1422 C CA . LEU A 1 184 ? -19.319 -2.138 28.263 1.00 80.31 184 LEU A CA 1
ATOM 1423 C C . LEU A 1 184 ? -19.425 -2.649 26.820 1.00 80.31 184 LEU A C 1
ATOM 1425 O O . LEU A 1 184 ? -18.431 -3.133 26.282 1.00 80.31 184 LEU A O 1
ATOM 1429 N N . ALA A 1 185 ? -20.596 -2.533 26.185 1.00 79.62 185 ALA A N 1
ATOM 1430 C CA . ALA A 1 185 ? -20.793 -2.920 24.790 1.00 79.62 185 ALA A CA 1
ATOM 1431 C C . ALA A 1 185 ? -19.927 -2.087 23.830 1.00 79.62 185 ALA A C 1
ATOM 1433 O O . ALA A 1 185 ? -19.320 -2.646 22.919 1.00 79.62 185 ALA A O 1
ATOM 1434 N N . ILE A 1 186 ? -19.789 -0.779 24.067 1.00 79.56 186 ILE A N 1
ATOM 1435 C CA . ILE A 1 186 ? -18.912 0.115 23.300 1.00 79.56 186 ILE A CA 1
ATOM 1436 C C . ILE A 1 186 ? -17.445 -0.308 23.453 1.00 79.56 186 ILE A C 1
ATOM 1438 O O . ILE A 1 186 ? -16.747 -0.445 22.448 1.00 79.56 186 ILE A O 1
ATOM 1442 N N . HIS A 1 187 ? -16.966 -0.582 24.671 1.00 86.19 187 HIS A N 1
ATOM 1443 C CA . HIS A 1 187 ? -15.580 -1.023 24.864 1.00 86.19 187 HIS A CA 1
ATOM 1444 C C . HIS A 1 187 ? -15.317 -2.430 24.298 1.00 86.19 187 HIS A C 1
ATOM 1446 O O . HIS A 1 187 ? -14.277 -2.662 23.678 1.00 86.19 187 HIS A O 1
ATOM 1452 N N . LYS A 1 188 ? -16.264 -3.370 24.449 1.00 85.69 188 LYS A N 1
ATOM 1453 C CA . LYS A 1 188 ? -16.189 -4.705 23.824 1.00 85.69 188 LYS A CA 1
ATOM 1454 C C . LYS A 1 188 ? -16.107 -4.599 22.308 1.00 85.69 188 LYS A C 1
ATOM 1456 O O . LYS A 1 188 ? -15.299 -5.275 21.684 1.00 85.69 188 LYS A O 1
ATOM 1461 N N . ARG A 1 189 ? -16.874 -3.690 21.722 1.00 80.12 189 ARG A N 1
ATOM 1462 C CA . ARG A 1 189 ? -16.816 -3.412 20.294 1.00 80.12 189 ARG A CA 1
ATOM 1463 C C . ARG A 1 189 ? -15.474 -2.831 19.863 1.00 80.12 189 ARG A C 1
ATOM 1465 O O . ARG A 1 189 ? -14.946 -3.216 18.826 1.00 80.12 189 ARG A O 1
ATOM 1472 N N . TYR A 1 190 ? -14.905 -1.925 20.652 1.00 82.38 190 TYR A N 1
ATOM 1473 C CA . TYR A 1 190 ? -13.579 -1.378 20.371 1.00 82.38 190 TYR A CA 1
ATOM 1474 C C . TYR A 1 190 ? -12.522 -2.495 20.297 1.00 82.38 190 TYR A C 1
ATOM 1476 O O . TYR A 1 190 ? -11.616 -2.463 19.466 1.00 82.38 190 TYR A O 1
ATOM 1484 N N . ARG A 1 191 ? -12.687 -3.543 21.115 1.00 89.56 191 ARG A N 1
ATOM 1485 C CA . ARG A 1 191 ? -11.891 -4.775 21.046 1.00 89.56 191 ARG A CA 1
ATOM 1486 C C . ARG A 1 191 ? -12.183 -5.605 19.791 1.00 89.56 191 ARG A C 1
ATOM 1488 O O . ARG A 1 191 ? -11.239 -6.122 19.204 1.00 89.56 191 ARG A O 1
ATOM 1495 N N . GLU A 1 192 ? -13.437 -5.726 19.362 1.00 87.75 192 GLU A N 1
ATOM 1496 C CA . GLU A 1 192 ? -13.796 -6.409 18.105 1.00 87.75 192 GLU A CA 1
ATOM 1497 C C . GLU A 1 192 ? -13.212 -5.718 16.862 1.00 87.75 192 GLU A C 1
ATOM 1499 O O . GLU A 1 192 ?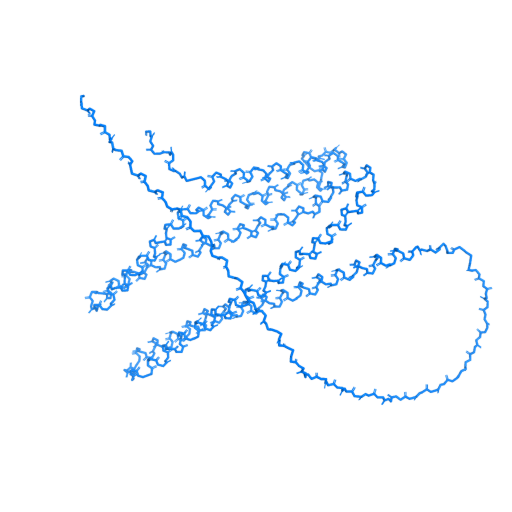 -12.839 -6.397 15.913 1.00 87.75 192 GLU A O 1
ATOM 1504 N N . GLU A 1 193 ? -13.087 -4.389 16.877 1.00 86.94 193 GLU A N 1
ATOM 1505 C CA . GLU A 1 193 ? -12.525 -3.599 15.771 1.00 86.94 193 GLU A CA 1
ATOM 1506 C C . GLU A 1 193 ? -10.987 -3.521 15.800 1.00 86.94 193 GLU A C 1
ATOM 1508 O O . GLU A 1 193 ? -10.352 -3.221 14.788 1.00 86.94 193 GLU A O 1
ATOM 1513 N N . ALA A 1 194 ? -10.353 -3.811 16.937 1.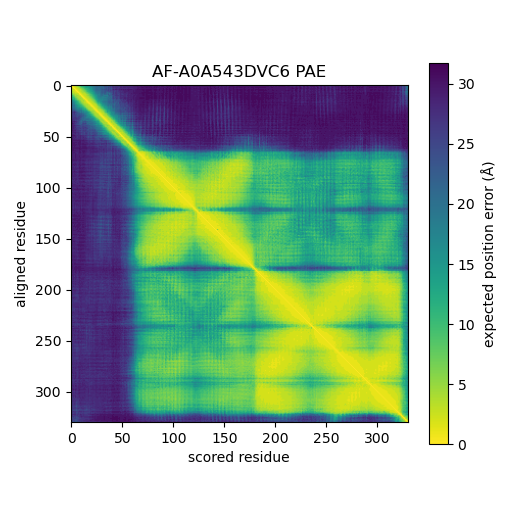00 90.19 194 ALA A N 1
ATOM 1514 C CA . ALA A 1 194 ? -8.904 -3.696 17.078 1.00 90.19 194 ALA A CA 1
ATOM 1515 C C . ALA A 1 194 ? -8.099 -4.502 16.033 1.00 90.19 194 ALA A C 1
ATOM 1517 O O . ALA A 1 194 ? -7.147 -3.936 15.488 1.00 90.19 194 ALA A O 1
ATOM 1518 N N . PRO A 1 195 ? -8.457 -5.756 15.677 1.00 91.50 195 PRO A N 1
ATOM 1519 C CA . PRO A 1 195 ? -7.782 -6.489 14.605 1.00 91.50 195 PRO A CA 1
ATOM 1520 C C . PRO A 1 195 ? -7.854 -5.783 13.243 1.00 91.50 195 PRO A C 1
ATOM 1522 O O . PRO A 1 195 ? -6.857 -5.744 12.522 1.00 91.50 195 PRO A O 1
ATOM 1525 N N . ASP A 1 196 ? -8.992 -5.166 12.910 1.00 88.44 196 ASP A N 1
ATOM 1526 C CA . ASP A 1 196 ? -9.161 -4.424 11.655 1.00 88.44 196 ASP A CA 1
ATOM 1527 C C . ASP A 1 196 ? -8.278 -3.169 11.626 1.00 88.44 196 ASP A C 1
ATOM 1529 O O . ASP A 1 196 ? -7.681 -2.837 10.599 1.00 88.44 196 ASP A O 1
ATOM 1533 N N . VAL A 1 197 ? -8.146 -2.484 12.767 1.00 90.19 197 VAL A N 1
ATOM 1534 C CA . VAL A 1 197 ? -7.246 -1.331 12.921 1.00 90.19 197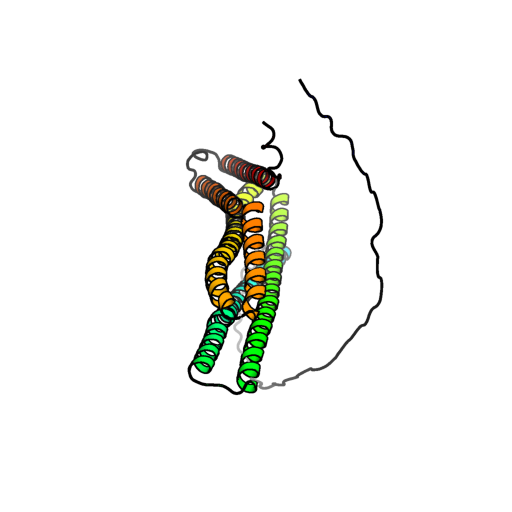 VAL A CA 1
ATOM 1535 C C . VAL A 1 197 ? -5.784 -1.756 12.765 1.00 90.19 197 VAL A C 1
ATOM 1537 O O . VAL A 1 197 ? -5.025 -1.096 12.052 1.00 90.19 197 VAL A O 1
ATOM 1540 N N . VAL A 1 198 ? -5.385 -2.873 13.382 1.00 94.12 198 VAL A N 1
ATOM 1541 C CA . VAL A 1 198 ? -4.039 -3.455 13.233 1.00 94.12 198 VAL A CA 1
ATOM 1542 C C . VAL A 1 198 ? -3.750 -3.773 11.766 1.00 94.12 198 VAL A C 1
ATOM 1544 O O . VAL A 1 198 ? -2.697 -3.389 11.251 1.00 94.12 198 VAL A O 1
ATOM 1547 N N . GLU A 1 199 ? -4.687 -4.418 11.068 1.00 91.81 199 GLU A N 1
ATOM 1548 C CA . GLU A 1 199 ? -4.531 -4.743 9.650 1.00 91.81 199 GLU A CA 1
ATOM 1549 C C . GLU A 1 199 ? -4.447 -3.479 8.786 1.00 91.81 199 GLU A C 1
ATOM 1551 O O . GLU A 1 199 ? -3.604 -3.401 7.893 1.00 91.81 199 GLU A O 1
ATOM 1556 N N . ALA A 1 200 ? -5.233 -2.440 9.082 1.00 90.12 200 ALA A N 1
ATOM 1557 C CA . ALA A 1 200 ? -5.145 -1.161 8.379 1.00 90.12 200 ALA A CA 1
ATOM 1558 C C . ALA A 1 200 ? -3.753 -0.513 8.522 1.00 90.12 200 ALA A C 1
ATOM 1560 O O . ALA A 1 200 ? -3.166 -0.091 7.519 1.00 90.12 200 ALA A O 1
ATOM 1561 N N . TYR A 1 201 ? -3.182 -0.498 9.734 1.00 94.00 201 TYR A N 1
ATOM 1562 C CA . TYR A 1 201 ? -1.815 -0.019 9.968 1.00 94.00 201 TYR A CA 1
ATOM 1563 C C . TYR A 1 201 ? -0.765 -0.872 9.235 1.00 94.00 201 TYR A C 1
ATOM 1565 O O . TYR A 1 201 ? 0.189 -0.329 8.664 1.00 94.00 201 TYR A O 1
ATOM 1573 N N . ARG A 1 202 ? -0.941 -2.201 9.191 1.00 94.50 202 ARG A N 1
ATOM 1574 C CA . ARG A 1 202 ? -0.065 -3.123 8.443 1.00 94.50 202 ARG A CA 1
ATOM 1575 C C . ARG A 1 202 ? -0.161 -2.918 6.933 1.00 94.50 202 ARG A C 1
ATOM 1577 O O . ARG A 1 202 ? 0.872 -2.891 6.257 1.00 94.50 202 ARG A O 1
ATOM 1584 N N . GLU A 1 203 ? -1.363 -2.752 6.384 1.00 91.12 203 GLU A N 1
ATOM 1585 C CA . GLU A 1 203 ? -1.577 -2.435 4.968 1.00 91.12 203 GLU A CA 1
ATOM 1586 C C . GLU A 1 203 ? -0.875 -1.119 4.600 1.00 91.12 203 GLU A C 1
ATOM 1588 O O . GLU A 1 203 ? -0.179 -1.045 3.579 1.00 91.12 203 GLU A O 1
ATOM 1593 N N . GLU A 1 204 ? -1.014 -0.091 5.440 1.00 90.56 204 GLU A N 1
ATOM 1594 C CA . GLU A 1 204 ? -0.399 1.212 5.204 1.00 90.56 204 GLU A CA 1
ATOM 1595 C C . GLU A 1 204 ? 1.134 1.158 5.314 1.00 90.56 204 GLU A C 1
ATOM 1597 O O . GLU A 1 204 ? 1.838 1.636 4.417 1.00 90.56 204 GLU A O 1
ATOM 1602 N N . SER A 1 205 ? 1.668 0.484 6.337 1.00 93.19 205 SER A N 1
ATOM 1603 C CA . SER A 1 205 ? 3.107 0.219 6.465 1.00 93.19 205 SER A CA 1
ATOM 1604 C C . SER A 1 205 ? 3.662 -0.486 5.221 1.00 93.19 205 SER A C 1
ATOM 1606 O O . SER A 1 205 ? 4.651 -0.047 4.620 1.00 93.19 205 SER A O 1
ATOM 1608 N N . ASN A 1 206 ? 2.976 -1.535 4.758 1.00 91.00 206 ASN A N 1
ATOM 1609 C CA . ASN A 1 206 ? 3.363 -2.280 3.565 1.00 91.00 206 ASN A CA 1
ATOM 1610 C C . ASN A 1 206 ? 3.350 -1.415 2.302 1.00 91.00 206 ASN A C 1
ATOM 1612 O O . ASN A 1 206 ? 4.213 -1.591 1.437 1.00 91.00 206 ASN A O 1
ATOM 1616 N N . LYS A 1 207 ? 2.405 -0.478 2.178 1.00 87.62 207 LYS A N 1
ATOM 1617 C CA . LYS A 1 207 ? 2.368 0.476 1.064 1.00 87.62 207 LYS A CA 1
ATOM 1618 C C . LYS A 1 207 ? 3.624 1.349 1.053 1.00 87.62 207 LYS A C 1
ATOM 1620 O O . LYS A 1 207 ? 4.277 1.430 0.014 1.00 87.62 207 LYS A O 1
ATOM 1625 N N . TYR A 1 208 ? 4.000 1.936 2.189 1.00 90.56 208 TYR A N 1
ATOM 1626 C CA . TYR A 1 208 ? 5.215 2.752 2.285 1.00 90.56 208 TYR A CA 1
ATOM 1627 C C . TYR A 1 208 ? 6.488 1.942 2.023 1.00 90.56 208 TYR A C 1
ATOM 1629 O O . TYR A 1 208 ? 7.355 2.393 1.274 1.00 90.56 208 TYR A O 1
ATOM 1637 N N . ARG A 1 209 ? 6.570 0.713 2.548 1.00 91.00 209 ARG A N 1
ATOM 1638 C CA . ARG A 1 209 ? 7.696 -0.198 2.294 1.00 91.00 209 ARG A CA 1
ATOM 1639 C C . ARG A 1 209 ? 7.836 -0.539 0.809 1.00 91.00 209 ARG A C 1
ATOM 1641 O O . ARG A 1 209 ? 8.943 -0.538 0.282 1.00 91.00 209 ARG A O 1
ATOM 1648 N N . ARG A 1 210 ? 6.722 -0.779 0.108 1.00 87.69 210 ARG A N 1
ATOM 1649 C CA . ARG A 1 210 ? 6.728 -1.017 -1.346 1.00 87.69 210 ARG A CA 1
ATOM 1650 C C . ARG A 1 210 ? 7.221 0.202 -2.116 1.00 87.69 210 ARG A C 1
ATOM 1652 O O . ARG A 1 210 ? 8.087 0.042 -2.965 1.00 87.69 210 ARG A O 1
ATOM 1659 N N . THR A 1 211 ? 6.715 1.398 -1.811 1.00 86.75 211 THR A N 1
ATOM 1660 C CA . THR A 1 211 ? 7.179 2.635 -2.460 1.00 86.75 211 THR A CA 1
ATOM 1661 C C . THR A 1 211 ? 8.675 2.845 -2.242 1.00 86.75 211 THR A C 1
ATOM 1663 O O . THR A 1 211 ? 9.392 3.115 -3.201 1.00 86.75 211 THR A O 1
ATOM 1666 N N . HIS A 1 212 ? 9.163 2.646 -1.013 1.00 91.44 212 HIS A N 1
ATOM 1667 C CA . HIS A 1 212 ? 10.588 2.738 -0.702 1.00 91.44 212 HIS A CA 1
ATOM 1668 C C . HIS A 1 212 ? 11.424 1.749 -1.522 1.00 91.44 212 HIS A C 1
ATOM 1670 O O . HIS A 1 212 ? 12.372 2.160 -2.184 1.00 91.44 212 HIS A O 1
ATOM 1676 N N . ASN A 1 213 ? 11.037 0.470 -1.539 1.00 89.38 213 ASN A N 1
ATOM 1677 C CA . ASN A 1 213 ? 11.759 -0.567 -2.276 1.00 89.38 213 ASN A CA 1
ATOM 1678 C C . ASN A 1 213 ? 11.766 -0.304 -3.791 1.00 89.38 213 ASN A C 1
ATOM 1680 O O . ASN A 1 213 ? 12.770 -0.558 -4.449 1.00 89.38 213 ASN A O 1
ATOM 1684 N N . VAL A 1 214 ? 10.666 0.218 -4.347 1.00 86.31 214 VAL A N 1
ATOM 1685 C CA . VAL A 1 214 ? 10.583 0.580 -5.771 1.00 86.31 214 VAL A CA 1
ATOM 1686 C C . VAL A 1 214 ? 11.530 1.731 -6.095 1.00 86.31 214 VAL A C 1
ATOM 1688 O O . VAL A 1 214 ? 12.322 1.610 -7.025 1.00 86.31 214 VAL A O 1
ATOM 1691 N N . LEU A 1 215 ? 11.487 2.824 -5.326 1.00 89.06 215 LEU A N 1
ATOM 1692 C CA . LEU A 1 215 ? 12.371 3.968 -5.559 1.00 89.06 215 LEU A CA 1
ATOM 1693 C C . LEU A 1 215 ? 13.844 3.586 -5.382 1.00 89.06 215 LEU A C 1
ATOM 1695 O O . LEU A 1 215 ? 14.674 3.935 -6.216 1.00 89.06 215 LEU A O 1
ATOM 1699 N N . GLN A 1 216 ? 14.162 2.801 -4.350 1.00 92.69 216 GLN A N 1
ATOM 1700 C CA . GLN A 1 216 ? 15.515 2.299 -4.129 1.00 92.69 216 GLN A CA 1
ATOM 1701 C C . GLN A 1 216 ? 15.982 1.392 -5.276 1.00 92.69 216 GLN A C 1
ATOM 1703 O O . GLN A 1 216 ? 17.124 1.502 -5.719 1.00 92.69 216 GLN A O 1
ATOM 1708 N N . GLY A 1 217 ? 15.099 0.532 -5.790 1.00 89.00 217 GLY A N 1
ATOM 1709 C CA . GLY A 1 217 ? 15.376 -0.295 -6.962 1.00 89.00 217 GLY A CA 1
ATOM 1710 C C . GLY A 1 217 ? 15.682 0.539 -8.207 1.00 89.00 217 GLY A C 1
ATOM 1711 O O . GLY A 1 217 ? 16.671 0.266 -8.883 1.00 89.00 217 GLY A O 1
ATOM 1712 N N . ILE A 1 218 ? 14.894 1.590 -8.471 1.00 86.94 218 ILE A N 1
ATOM 1713 C CA . ILE A 1 218 ? 15.136 2.535 -9.577 1.00 86.94 218 ILE A CA 1
ATOM 1714 C C . ILE A 1 218 ? 16.517 3.176 -9.442 1.00 86.94 218 ILE A C 1
ATOM 1716 O O . ILE A 1 218 ? 17.253 3.232 -10.424 1.00 86.94 218 ILE A O 1
AT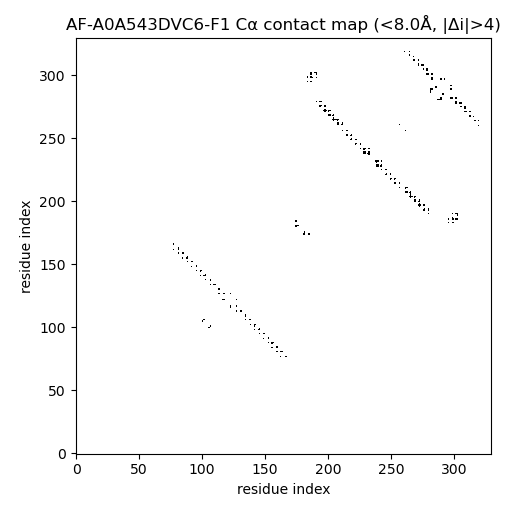OM 1720 N N . THR A 1 219 ? 16.895 3.612 -8.239 1.00 91.62 219 THR A N 1
ATOM 1721 C CA . THR A 1 219 ? 18.209 4.219 -8.001 1.00 91.62 219 THR A CA 1
ATOM 1722 C C . THR A 1 219 ? 19.345 3.235 -8.279 1.00 91.62 219 THR A C 1
ATOM 1724 O O . THR A 1 219 ? 20.259 3.569 -9.024 1.00 91.62 219 THR A O 1
ATOM 1727 N N . ILE A 1 220 ? 19.278 2.008 -7.749 1.00 94.06 220 ILE A N 1
ATOM 1728 C CA . ILE A 1 220 ? 20.339 1.000 -7.928 1.00 94.06 220 ILE A CA 1
ATOM 1729 C C . ILE A 1 220 ? 20.473 0.591 -9.401 1.00 94.06 220 ILE A C 1
ATOM 1731 O O . ILE A 1 220 ? 21.567 0.641 -9.964 1.00 94.06 220 ILE A O 1
ATOM 1735 N N . VAL A 1 221 ? 19.363 0.205 -10.041 1.00 86.75 221 VAL A N 1
ATOM 1736 C CA . VAL A 1 221 ? 19.361 -0.233 -11.448 1.00 86.75 221 VAL A CA 1
ATOM 1737 C C . VAL A 1 221 ? 19.763 0.915 -12.367 1.00 86.75 221 VAL A C 1
ATOM 1739 O O . VAL A 1 221 ? 20.554 0.726 -13.292 1.00 86.75 221 VAL A O 1
ATOM 1742 N N . GLY A 1 222 ? 19.256 2.116 -12.097 1.00 87.06 222 GLY A N 1
ATOM 1743 C CA . GLY A 1 222 ? 19.592 3.310 -12.852 1.00 87.06 222 GLY A CA 1
ATOM 1744 C C . GLY A 1 222 ? 21.076 3.654 -12.756 1.00 87.06 222 GLY A C 1
ATOM 1745 O O . GLY A 1 222 ? 21.684 3.910 -13.788 1.00 87.06 222 GLY A O 1
ATOM 1746 N N . SER A 1 223 ? 21.697 3.569 -11.574 1.00 94.12 223 SER A N 1
ATOM 1747 C CA . SER A 1 223 ? 23.144 3.779 -11.421 1.00 94.12 223 SER A CA 1
ATOM 1748 C C . SER A 1 223 ? 23.973 2.810 -12.268 1.00 94.12 223 SER A C 1
ATOM 1750 O O . SER A 1 223 ? 24.881 3.252 -12.968 1.00 94.12 223 SER A O 1
ATOM 1752 N N . ILE A 1 224 ? 23.631 1.518 -12.274 1.00 95.06 224 ILE A N 1
ATOM 1753 C CA . ILE A 1 224 ? 24.317 0.515 -13.109 1.00 95.06 224 ILE A CA 1
ATOM 1754 C C . ILE A 1 224 ? 24.119 0.834 -14.598 1.00 95.06 224 ILE A C 1
ATOM 1756 O O . ILE A 1 224 ? 25.073 0.828 -15.374 1.00 95.06 224 ILE A O 1
ATOM 1760 N N . THR A 1 225 ? 22.887 1.173 -14.986 1.00 88.50 225 THR A N 1
ATOM 1761 C CA . THR A 1 225 ? 22.530 1.505 -16.374 1.00 88.50 225 THR A CA 1
ATOM 1762 C C . THR A 1 225 ? 23.288 2.736 -16.869 1.00 88.50 225 THR A C 1
ATOM 1764 O O . THR A 1 225 ? 23.806 2.732 -17.984 1.00 88.50 225 THR A O 1
ATOM 1767 N N . ILE A 1 226 ? 23.401 3.776 -16.037 1.00 92.81 226 ILE A N 1
ATOM 1768 C CA . ILE A 1 226 ? 24.170 4.989 -16.341 1.00 92.81 226 ILE A CA 1
ATOM 1769 C C . ILE A 1 226 ? 25.636 4.638 -16.577 1.00 92.81 226 ILE A C 1
ATOM 1771 O O . ILE A 1 226 ? 26.207 5.131 -17.543 1.00 92.81 226 ILE A O 1
ATOM 1775 N N . SER A 1 227 ? 26.241 3.775 -15.753 1.00 93.94 227 SER A N 1
ATOM 1776 C CA . SER A 1 227 ? 27.631 3.348 -15.953 1.00 93.94 227 SER A CA 1
ATOM 1777 C C . SER A 1 227 ? 27.833 2.658 -17.305 1.00 93.94 227 SER A C 1
ATOM 1779 O O . SER A 1 227 ? 28.760 3.010 -18.030 1.00 93.94 227 SER A O 1
ATOM 1781 N N . THR A 1 228 ? 26.945 1.736 -17.689 1.00 91.69 228 THR A N 1
ATOM 1782 C CA . THR A 1 228 ? 27.028 1.045 -18.987 1.00 91.69 228 THR A CA 1
ATOM 1783 C C . THR A 1 228 ? 26.811 1.997 -20.164 1.00 91.69 228 THR A C 1
ATOM 1785 O O . THR A 1 228 ? 27.568 1.971 -21.136 1.00 91.69 228 THR A O 1
ATOM 1788 N N . LEU A 1 229 ? 25.804 2.870 -20.078 1.00 87.62 229 LEU A N 1
ATOM 1789 C CA . LEU A 1 229 ? 25.516 3.845 -21.130 1.00 87.62 229 LEU A CA 1
ATOM 1790 C C . LEU A 1 229 ? 26.604 4.906 -21.250 1.00 87.62 229 LEU A C 1
ATOM 1792 O O . LEU A 1 229 ? 26.892 5.343 -22.358 1.00 87.62 229 LEU A O 1
ATOM 1796 N N . ALA A 1 230 ? 27.242 5.296 -20.148 1.00 91.94 230 ALA A N 1
ATOM 1797 C CA . ALA A 1 230 ? 28.379 6.202 -20.179 1.00 91.94 230 ALA A CA 1
ATOM 1798 C C . ALA A 1 230 ? 29.543 5.603 -20.982 1.00 91.94 230 ALA A C 1
ATOM 1800 O O . ALA A 1 230 ? 30.141 6.313 -21.785 1.00 91.94 230 ALA A O 1
ATOM 1801 N N . THR A 1 231 ? 29.820 4.301 -20.836 1.00 93.06 231 THR A N 1
ATOM 1802 C CA . THR A 1 231 ? 30.827 3.606 -21.653 1.00 93.06 231 THR A CA 1
ATOM 1803 C C . THR A 1 231 ? 30.431 3.561 -23.131 1.00 93.06 231 THR A C 1
ATOM 1805 O O . THR A 1 231 ? 31.249 3.884 -23.988 1.00 93.06 231 THR A O 1
ATOM 1808 N N . ALA A 1 232 ? 29.176 3.226 -23.447 1.00 83.56 232 ALA A N 1
ATOM 1809 C CA . ALA A 1 232 ? 28.684 3.189 -24.830 1.00 83.56 232 ALA A CA 1
ATOM 1810 C C . ALA A 1 232 ? 28.619 4.584 -25.487 1.00 83.56 232 ALA A C 1
ATOM 1812 O O . ALA A 1 232 ? 28.810 4.730 -26.692 1.00 83.56 232 ALA A O 1
ATOM 1813 N N . ALA A 1 233 ? 28.395 5.633 -24.697 1.00 89.50 233 ALA A N 1
ATOM 1814 C CA . ALA A 1 233 ? 28.349 7.012 -25.171 1.00 89.50 233 ALA A CA 1
ATOM 1815 C C . ALA A 1 233 ? 29.709 7.541 -25.651 1.00 89.50 233 ALA A C 1
ATOM 1817 O O . ALA A 1 233 ? 29.745 8.562 -26.337 1.00 89.50 233 ALA A O 1
ATOM 1818 N N . VAL A 1 234 ? 30.813 6.860 -25.319 1.00 91.25 234 VAL A N 1
ATOM 1819 C CA . VAL A 1 234 ? 32.146 7.184 -25.848 1.00 91.25 234 VAL A CA 1
ATOM 1820 C C . VAL A 1 234 ? 32.240 6.855 -27.338 1.00 91.25 234 VAL A C 1
ATOM 1822 O O . VAL A 1 234 ? 32.885 7.588 -28.082 1.00 91.25 234 VAL A O 1
ATOM 1825 N N . THR A 1 235 ? 31.597 5.774 -27.785 1.00 87.88 235 THR A N 1
ATOM 1826 C CA . THR A 1 235 ? 31.679 5.312 -29.178 1.00 87.88 235 THR A CA 1
ATOM 1827 C C . THR A 1 235 ? 30.544 5.840 -30.048 1.00 87.88 235 THR A C 1
ATOM 1829 O O . THR A 1 235 ? 30.735 5.997 -31.252 1.00 87.88 235 THR A O 1
ATOM 1832 N N . GLN A 1 236 ? 29.378 6.142 -29.468 1.00 85.62 236 GLN A N 1
ATOM 1833 C CA . GLN A 1 236 ? 28.212 6.602 -30.219 1.00 85.62 236 GLN A CA 1
ATOM 1834 C C . GLN A 1 236 ? 27.528 7.802 -29.553 1.00 85.62 236 GLN A C 1
ATOM 1836 O O . GLN A 1 236 ? 27.021 7.725 -28.432 1.00 85.62 236 GLN A O 1
ATOM 1841 N N . GLU A 1 237 ? 27.458 8.917 -30.287 1.00 87.62 237 GLU A N 1
ATOM 1842 C CA . GLU A 1 237 ? 26.955 10.202 -29.782 1.00 87.62 237 GLU A CA 1
ATOM 1843 C C . GLU A 1 237 ? 25.490 10.138 -29.315 1.00 87.62 237 GLU A C 1
ATOM 1845 O O . GLU A 1 237 ? 25.117 10.797 -28.342 1.00 87.62 237 GLU A O 1
ATOM 1850 N N . SER A 1 238 ? 24.672 9.278 -29.934 1.00 78.69 238 SER A N 1
ATOM 1851 C CA . SER A 1 238 ? 23.252 9.103 -29.604 1.00 78.69 238 SER A CA 1
ATOM 1852 C C . SER A 1 238 ? 22.998 8.692 -28.146 1.00 78.69 238 SER A C 1
ATOM 1854 O O . SER A 1 238 ? 21.956 9.042 -27.593 1.00 78.69 238 SER A O 1
ATOM 1856 N N . PHE A 1 239 ? 23.937 8.004 -27.483 1.00 81.62 239 PHE A N 1
ATOM 1857 C CA . PHE A 1 239 ? 23.756 7.586 -26.088 1.00 81.62 239 PHE A CA 1
ATOM 1858 C C . PHE A 1 239 ? 24.036 8.698 -25.068 1.00 81.62 239 PHE A C 1
ATOM 1860 O O . PHE A 1 239 ? 23.597 8.582 -23.926 1.00 81.62 239 PHE A O 1
ATOM 1867 N N . ARG A 1 240 ? 24.697 9.806 -25.444 1.00 88.00 240 ARG A N 1
ATOM 1868 C CA . ARG A 1 240 ? 25.045 10.889 -24.497 1.00 88.00 240 ARG A CA 1
ATOM 1869 C C . ARG A 1 240 ? 23.808 11.520 -23.863 1.00 88.00 240 ARG A C 1
ATOM 1871 O O . ARG A 1 240 ? 23.743 11.654 -22.642 1.00 88.00 240 ARG A O 1
ATOM 1878 N N . TRP A 1 241 ? 22.811 11.860 -24.678 1.00 83.50 241 TRP A N 1
ATOM 1879 C CA . TRP A 1 241 ? 21.557 12.443 -24.190 1.00 83.50 241 TRP A CA 1
ATOM 1880 C C . TRP A 1 241 ? 20.741 11.456 -23.353 1.00 83.50 241 TRP A C 1
ATOM 1882 O O . TRP A 1 241 ? 20.126 11.855 -22.364 1.00 83.50 241 TRP A O 1
ATOM 1892 N N . LEU A 1 242 ? 20.794 10.165 -23.690 1.00 77.81 242 LEU A N 1
ATOM 1893 C CA . LEU A 1 242 ? 20.130 9.119 -22.916 1.00 77.81 242 LEU A CA 1
ATOM 1894 C C . LEU A 1 242 ? 20.745 8.979 -21.515 1.00 77.81 242 LEU A C 1
ATOM 1896 O O . LEU A 1 242 ? 20.013 8.920 -20.528 1.00 77.81 242 LEU A O 1
ATOM 1900 N N . THR A 1 243 ? 22.077 9.000 -21.412 1.00 89.25 243 THR A N 1
ATOM 1901 C CA . THR A 1 243 ? 22.793 8.965 -20.128 1.00 89.25 243 THR A CA 1
ATOM 1902 C C . THR A 1 243 ? 22.404 10.140 -19.229 1.00 89.25 243 THR A C 1
ATOM 1904 O O . THR A 1 243 ? 22.154 9.941 -18.040 1.00 89.25 243 THR A O 1
ATOM 1907 N N . VAL A 1 244 ? 22.296 11.353 -19.789 1.00 91.69 244 VAL A N 1
ATOM 1908 C CA . VAL A 1 244 ? 21.867 12.556 -19.047 1.00 91.69 244 VAL A CA 1
ATOM 1909 C C . VAL A 1 244 ? 20.412 12.445 -18.582 1.00 91.69 244 VAL A C 1
ATOM 1911 O O . VAL A 1 244 ? 20.096 12.780 -17.442 1.00 91.69 244 VAL A O 1
ATOM 1914 N N . ALA A 1 245 ? 19.512 11.947 -19.432 1.00 83.56 245 ALA A N 1
ATOM 1915 C CA . ALA A 1 245 ? 18.110 11.777 -19.059 1.00 83.56 245 ALA A CA 1
ATOM 1916 C C . ALA A 1 245 ? 17.941 10.765 -17.910 1.00 83.56 245 ALA A C 1
ATOM 1918 O O . ALA A 1 245 ? 17.208 11.023 -16.953 1.00 83.56 245 ALA A O 1
ATOM 1919 N N . ILE A 1 246 ? 18.649 9.632 -17.966 1.00 85.88 246 ILE A N 1
ATOM 1920 C CA . ILE A 1 246 ? 18.566 8.596 -16.928 1.00 85.88 246 ILE A CA 1
ATOM 1921 C C . ILE A 1 246 ? 19.200 9.078 -15.619 1.00 85.88 246 ILE A C 1
ATOM 1923 O O . ILE A 1 246 ? 18.635 8.830 -14.553 1.00 85.88 246 ILE A O 1
ATOM 1927 N N . SER A 1 247 ? 20.320 9.808 -15.666 1.00 92.62 247 SER A N 1
ATOM 1928 C CA . SER A 1 247 ? 20.945 10.358 -14.455 1.00 92.62 247 SER A CA 1
ATOM 1929 C C . SER A 1 247 ? 20.049 11.358 -13.730 1.00 92.62 247 SER A C 1
ATOM 1931 O O . SER A 1 247 ? 19.958 11.307 -12.502 1.00 92.62 247 SER A O 1
ATOM 1933 N N . LEU A 1 248 ? 19.304 12.184 -14.470 1.00 94.38 248 LEU A N 1
ATOM 1934 C CA . LEU A 1 248 ? 18.302 13.075 -13.890 1.00 94.38 248 LEU A CA 1
ATOM 1935 C C . LEU A 1 248 ? 17.180 12.292 -13.190 1.00 94.38 248 LEU A C 1
ATOM 1937 O O . LEU A 1 248 ? 16.835 12.606 -12.053 1.00 94.38 248 LEU A O 1
ATOM 1941 N N . ILE A 1 249 ? 16.638 11.249 -13.831 1.00 89.31 249 ILE A N 1
ATOM 1942 C CA . ILE A 1 249 ? 15.576 10.408 -13.247 1.00 89.31 249 ILE A CA 1
ATOM 1943 C C . ILE A 1 249 ? 16.056 9.738 -11.953 1.00 89.31 249 ILE A C 1
ATOM 1945 O O . ILE A 1 249 ? 15.339 9.748 -10.952 1.00 89.31 249 ILE A O 1
ATOM 1949 N N . VAL A 1 250 ? 17.275 9.191 -11.953 1.00 93.88 250 VAL A N 1
ATOM 1950 C CA . VAL A 1 250 ? 17.886 8.573 -10.766 1.00 93.88 250 VAL A CA 1
ATOM 1951 C C . VAL A 1 250 ? 18.079 9.597 -9.648 1.00 93.88 250 VAL A C 1
ATOM 1953 O O . VAL A 1 250 ? 17.738 9.313 -8.499 1.00 93.88 250 VAL A O 1
ATOM 1956 N N . GLY A 1 251 ? 18.562 10.799 -9.975 1.00 94.75 251 GLY A N 1
ATOM 1957 C CA . GLY A 1 251 ? 18.711 11.893 -9.014 1.00 94.75 251 GLY A CA 1
ATOM 1958 C C . GLY A 1 251 ? 17.380 12.298 -8.375 1.00 94.75 251 GLY A C 1
ATOM 1959 O O . GLY A 1 251 ? 17.292 12.408 -7.152 1.00 94.75 251 GLY A O 1
ATOM 1960 N N . ILE A 1 252 ? 16.322 12.433 -9.182 1.00 92.25 252 ILE A N 1
ATOM 1961 C CA . ILE A 1 252 ? 14.964 12.711 -8.696 1.00 92.25 252 ILE A CA 1
ATOM 1962 C C . ILE A 1 252 ? 14.494 11.579 -7.771 1.00 92.25 252 ILE A C 1
ATOM 1964 O O . ILE A 1 252 ? 14.082 11.845 -6.643 1.00 92.25 252 ILE A O 1
ATOM 1968 N N . ALA A 1 253 ? 14.602 10.314 -8.188 1.00 90.56 253 ALA A N 1
ATOM 1969 C CA . ALA A 1 253 ? 14.182 9.169 -7.375 1.00 90.56 253 ALA A CA 1
ATOM 1970 C C . ALA A 1 253 ? 14.911 9.105 -6.017 1.00 90.56 253 ALA A C 1
ATOM 1972 O O . ALA A 1 253 ? 14.283 8.860 -4.979 1.00 90.56 253 ALA A O 1
ATOM 1973 N N . ALA A 1 254 ? 16.219 9.379 -6.003 1.00 93.44 254 ALA A N 1
ATOM 1974 C CA . ALA A 1 254 ? 17.016 9.461 -4.783 1.00 93.44 254 ALA A CA 1
ATOM 1975 C C . ALA A 1 254 ? 16.561 10.619 -3.877 1.00 93.44 254 ALA A C 1
ATOM 1977 O O . ALA A 1 254 ? 16.349 10.408 -2.680 1.00 93.44 254 ALA A O 1
ATOM 1978 N N . GLY A 1 255 ? 16.321 11.805 -4.447 1.00 93.00 255 GLY A N 1
ATOM 1979 C CA . GLY A 1 255 ? 15.793 12.965 -3.722 1.00 93.00 255 GLY A CA 1
ATOM 1980 C C . GLY A 1 255 ? 14.439 12.683 -3.067 1.00 93.00 255 GLY A C 1
ATOM 1981 O O . GLY A 1 255 ? 14.274 12.904 -1.868 1.00 93.00 255 GLY A O 1
ATOM 1982 N N . PHE A 1 256 ? 13.495 12.093 -3.810 1.00 91.12 256 PHE A N 1
ATOM 1983 C CA . PHE A 1 256 ? 12.188 11.681 -3.278 1.00 91.12 256 PHE A CA 1
ATOM 1984 C C . PHE A 1 256 ? 12.314 10.647 -2.151 1.00 91.12 256 PHE A C 1
ATOM 1986 O O . PHE A 1 256 ? 11.594 10.721 -1.154 1.00 91.12 256 PHE A O 1
ATOM 1993 N N . THR A 1 257 ? 13.239 9.692 -2.286 1.00 91.31 257 THR A N 1
ATOM 1994 C CA . THR A 1 257 ? 13.481 8.668 -1.259 1.00 91.31 257 THR A CA 1
ATOM 1995 C C . THR A 1 257 ? 13.977 9.283 0.048 1.00 91.31 257 THR A C 1
ATOM 1997 O O . THR A 1 257 ? 13.519 8.877 1.119 1.00 91.31 257 THR A O 1
ATOM 2000 N N . GLY A 1 258 ? 14.884 10.262 -0.036 1.00 88.06 258 GLY A N 1
ATOM 2001 C CA . GLY A 1 258 ? 15.411 10.982 1.124 1.00 88.06 258 GLY A CA 1
ATOM 2002 C C . GLY A 1 258 ? 14.388 11.922 1.760 1.00 88.06 258 GLY A C 1
ATOM 2003 O O . GLY A 1 258 ? 14.251 11.936 2.980 1.00 88.06 258 GLY A O 1
ATOM 2004 N N . TYR A 1 259 ? 13.629 12.655 0.942 1.00 89.44 259 TYR A N 1
ATOM 2005 C CA . TYR A 1 259 ? 12.674 13.660 1.411 1.00 89.44 259 TYR A CA 1
ATOM 2006 C C . TYR A 1 259 ? 11.483 13.049 2.163 1.00 89.44 259 TYR A C 1
ATOM 2008 O O . TYR A 1 259 ? 11.179 13.449 3.283 1.00 89.44 259 TYR A O 1
ATOM 2016 N N . PHE A 1 260 ? 10.817 12.040 1.589 1.00 87.44 260 PHE A N 1
ATOM 2017 C CA . PHE A 1 260 ? 9.569 11.511 2.159 1.00 87.44 260 PHE A CA 1
ATOM 2018 C C . PHE A 1 260 ? 9.759 10.515 3.312 1.00 87.44 260 PHE A C 1
ATOM 2020 O O . PHE A 1 260 ? 8.769 10.095 3.918 1.00 87.44 260 PHE A O 1
ATOM 2027 N N . LYS A 1 261 ? 11.001 10.102 3.612 1.00 89.00 261 LYS A N 1
ATOM 2028 C CA . LYS A 1 261 ? 11.339 9.189 4.724 1.00 89.00 261 LYS A CA 1
ATOM 2029 C C . LYS A 1 261 ? 10.408 7.969 4.818 1.00 89.00 261 LYS A C 1
ATOM 2031 O O . LYS A 1 261 ? 9.992 7.549 5.900 1.00 89.00 261 LYS A O 1
ATOM 2036 N N . TYR A 1 262 ? 10.083 7.361 3.671 1.00 89.94 262 TYR A N 1
ATOM 2037 C CA . TYR A 1 262 ? 9.112 6.260 3.580 1.00 89.94 262 TYR A CA 1
ATOM 2038 C C . TYR A 1 262 ? 9.435 5.082 4.509 1.00 89.94 262 TYR A C 1
ATOM 2040 O O . TYR A 1 262 ? 8.529 4.452 5.056 1.00 89.94 262 TYR A O 1
ATOM 2048 N N . ARG A 1 263 ? 10.728 4.809 4.720 1.00 90.88 263 ARG A N 1
ATOM 2049 C CA . ARG A 1 263 ? 11.204 3.764 5.629 1.00 90.88 263 ARG A CA 1
ATOM 2050 C C . ARG A 1 263 ? 10.794 4.032 7.080 1.00 90.88 263 ARG A C 1
ATOM 2052 O O . ARG A 1 263 ? 10.214 3.145 7.700 1.00 90.88 263 ARG A O 1
ATOM 2059 N N . GLU A 1 264 ? 11.046 5.236 7.594 1.00 93.25 264 GLU A N 1
ATOM 2060 C CA . GLU A 1 264 ? 10.699 5.624 8.971 1.00 93.25 264 GLU A CA 1
ATOM 2061 C C . GLU A 1 264 ? 9.181 5.540 9.193 1.00 93.25 264 GLU A C 1
ATOM 2063 O O . GLU A 1 264 ? 8.729 4.920 10.154 1.00 93.25 264 GLU A O 1
ATOM 2068 N N . ARG A 1 265 ? 8.385 6.052 8.239 1.00 92.69 265 ARG A N 1
ATOM 2069 C CA . ARG A 1 265 ? 6.913 5.956 8.279 1.00 92.69 265 ARG A CA 1
ATOM 2070 C C . ARG A 1 265 ? 6.436 4.506 8.337 1.00 92.69 265 ARG A C 1
ATOM 2072 O O . ARG A 1 265 ? 5.603 4.169 9.173 1.00 92.69 265 ARG A O 1
ATOM 2079 N N . SER A 1 266 ? 6.983 3.638 7.480 1.00 92.94 266 SER A N 1
ATOM 2080 C CA . SER A 1 266 ? 6.605 2.219 7.460 1.00 92.94 266 SER A CA 1
ATOM 2081 C C . SER A 1 266 ? 6.908 1.515 8.785 1.00 92.94 266 SER A C 1
ATOM 2083 O O . SER A 1 266 ? 6.081 0.744 9.273 1.00 92.94 266 SER A O 1
ATOM 2085 N N . PHE A 1 267 ? 8.057 1.821 9.392 1.00 94.75 267 PHE A N 1
ATOM 2086 C CA . PHE A 1 267 ? 8.486 1.223 10.649 1.00 94.75 267 PHE A CA 1
ATOM 2087 C C . PHE A 1 267 ? 7.598 1.666 11.817 1.00 94.75 267 PHE A C 1
ATOM 2089 O O . PHE A 1 267 ? 7.114 0.819 12.564 1.00 94.75 267 PHE A O 1
ATOM 2096 N N . ASN A 1 268 ? 7.303 2.965 11.923 1.00 94.88 268 ASN A N 1
ATOM 2097 C CA . ASN A 1 268 ? 6.456 3.503 12.991 1.00 94.88 268 ASN A CA 1
ATOM 2098 C C . ASN A 1 268 ? 5.032 2.924 12.944 1.00 94.88 268 ASN A C 1
ATOM 2100 O O . ASN A 1 268 ? 4.494 2.500 13.967 1.00 94.88 268 ASN A O 1
ATOM 2104 N N . LEU A 1 269 ? 4.440 2.827 11.748 1.00 94.88 269 LEU A N 1
ATOM 2105 C CA . LEU A 1 269 ? 3.117 2.220 11.561 1.00 94.88 269 LEU A CA 1
ATOM 2106 C C . LEU A 1 269 ? 3.101 0.749 11.985 1.00 94.88 269 LEU A C 1
ATOM 2108 O O . LEU A 1 269 ? 2.180 0.315 12.672 1.00 94.88 269 LEU A O 1
ATOM 2112 N N . GLN A 1 270 ? 4.136 -0.008 11.617 1.00 96.31 270 GLN A N 1
ATOM 2113 C CA . GLN A 1 270 ? 4.231 -1.417 11.985 1.00 96.31 270 GLN A CA 1
ATOM 2114 C C . GLN A 1 270 ? 4.422 -1.599 13.494 1.00 96.31 270 GLN A C 1
ATOM 2116 O O . GLN A 1 270 ? 3.706 -2.385 14.104 1.00 96.31 270 GLN A O 1
ATOM 2121 N N . GLN A 1 271 ? 5.294 -0.802 14.118 1.00 96.88 271 GLN A N 1
ATOM 2122 C CA . GLN A 1 271 ? 5.489 -0.812 15.570 1.00 96.88 271 GLN A CA 1
ATOM 2123 C C . GLN A 1 271 ? 4.184 -0.522 16.328 1.00 96.88 271 GLN A C 1
ATOM 2125 O O . GLN A 1 271 ? 3.941 -1.073 17.401 1.00 96.88 271 GLN A O 1
ATOM 2130 N N . THR A 1 272 ? 3.333 0.334 15.768 1.00 96.88 272 THR A N 1
ATOM 2131 C CA . THR A 1 272 ? 2.014 0.652 16.335 1.00 96.88 272 THR A CA 1
ATOM 2132 C C . THR A 1 272 ? 1.059 -0.504 16.211 1.00 96.88 272 THR A C 1
ATOM 2134 O O . THR A 1 272 ? 0.425 -0.861 17.197 1.00 96.88 272 THR A O 1
ATOM 2137 N N . ALA A 1 273 ? 0.977 -1.092 15.017 1.00 97.00 273 ALA A N 1
ATOM 2138 C CA . ALA A 1 273 ? 0.158 -2.265 14.773 1.00 97.00 273 ALA A CA 1
ATOM 2139 C C . ALA A 1 273 ? 0.512 -3.371 15.775 1.00 97.00 273 ALA A C 1
ATOM 2141 O O . ALA A 1 273 ? -0.368 -3.885 16.456 1.00 97.00 273 ALA A O 1
ATOM 2142 N N . ASP A 1 274 ? 1.806 -3.645 15.949 1.00 97.62 274 ASP A N 1
ATOM 2143 C CA . ASP A 1 274 ? 2.293 -4.665 16.878 1.00 97.62 274 ASP A CA 1
ATOM 2144 C C . ASP A 1 274 ? 2.032 -4.281 18.352 1.00 97.62 274 ASP A C 1
ATOM 2146 O O . ASP A 1 274 ? 1.763 -5.142 19.192 1.00 97.62 274 ASP A O 1
ATOM 2150 N N . SER A 1 275 ? 2.056 -2.985 18.686 1.00 97.25 275 SER A N 1
ATOM 2151 C CA . SER A 1 275 ? 1.721 -2.495 20.032 1.00 97.25 275 SER A CA 1
ATOM 2152 C C . SER A 1 275 ? 0.229 -2.642 20.346 1.00 97.25 275 SER A C 1
ATOM 2154 O O . SER A 1 275 ? -0.116 -3.111 21.430 1.00 97.25 275 SER A O 1
ATOM 2156 N N . ILE A 1 276 ? -0.653 -2.290 19.404 1.00 96.62 276 ILE A N 1
ATOM 2157 C CA . ILE A 1 276 ? -2.110 -2.456 19.533 1.00 96.62 276 ILE A CA 1
ATOM 2158 C C . ILE A 1 276 ? -2.460 -3.947 19.602 1.00 96.62 276 ILE A C 1
ATOM 2160 O O . ILE A 1 276 ? -3.214 -4.362 20.480 1.00 96.62 276 ILE A O 1
ATOM 2164 N N . GLU A 1 277 ? -1.866 -4.771 18.738 1.00 96.88 277 GLU A N 1
ATOM 2165 C CA . GLU A 1 277 ? -2.065 -6.223 18.730 1.00 96.88 277 GLU A CA 1
ATOM 2166 C C . GLU A 1 277 ? -1.631 -6.857 20.062 1.00 96.88 277 GLU A C 1
ATOM 2168 O O . GLU A 1 277 ? -2.340 -7.689 20.630 1.00 96.88 277 GLU A O 1
ATOM 2173 N N . ARG A 1 278 ? -0.511 -6.404 20.640 1.00 96.94 278 ARG A N 1
ATOM 2174 C CA . ARG A 1 278 ? -0.102 -6.830 21.984 1.00 96.94 278 ARG A CA 1
ATOM 2175 C C . ARG A 1 278 ? -1.138 -6.454 23.047 1.00 96.94 278 ARG A C 1
ATOM 2177 O O . ARG A 1 278 ? -1.395 -7.275 23.930 1.00 96.94 278 ARG A O 1
ATOM 2184 N N . GLN A 1 279 ? -1.721 -5.253 22.999 1.00 96.31 279 GLN A N 1
ATOM 2185 C CA . GLN A 1 279 ? -2.781 -4.858 23.939 1.00 96.31 279 GLN A CA 1
ATOM 2186 C C . GLN A 1 279 ? -4.028 -5.732 23.777 1.00 96.31 279 GLN A C 1
ATOM 2188 O O . GLN A 1 279 ? -4.588 -6.176 24.779 1.00 96.31 279 GLN A O 1
ATOM 2193 N N . TYR A 1 280 ? -4.403 -6.048 22.534 1.00 95.75 280 TYR A N 1
ATOM 2194 C CA . TYR A 1 280 ? -5.527 -6.927 22.212 1.00 95.75 280 TYR A CA 1
ATOM 2195 C C . TYR A 1 280 ? -5.360 -8.320 22.838 1.00 95.75 280 TYR A C 1
ATOM 2197 O O . TYR A 1 280 ? -6.226 -8.769 23.591 1.00 95.75 280 TYR A O 1
ATOM 2205 N N . TYR A 1 281 ? -4.208 -8.968 22.635 1.00 96.00 281 TYR A N 1
ATOM 2206 C CA . TYR A 1 281 ? -3.946 -10.270 23.258 1.00 96.00 281 TYR A CA 1
ATOM 2207 C C . TYR A 1 281 ? -3.842 -10.181 24.786 1.00 96.00 281 TYR A C 1
ATOM 2209 O O . TYR A 1 281 ? -4.250 -11.099 25.498 1.00 96.00 281 TYR A O 1
ATOM 2217 N N . SER A 1 282 ? -3.320 -9.071 25.315 1.00 95.88 282 SER A N 1
ATOM 2218 C CA . SER A 1 282 ? -3.164 -8.888 26.762 1.00 95.88 282 SER A CA 1
ATOM 2219 C C . SER A 1 282 ? -4.509 -8.767 27.484 1.00 95.88 282 SER A C 1
ATOM 2221 O O . SER A 1 282 ? -4.664 -9.334 28.569 1.00 95.88 282 SER A O 1
ATOM 2223 N N . VAL A 1 283 ? -5.482 -8.057 26.895 1.00 95.38 283 VAL A N 1
ATOM 2224 C CA . VAL A 1 283 ? -6.830 -7.922 27.473 1.00 95.38 283 VAL A CA 1
ATOM 2225 C C . VAL A 1 283 ? -7.635 -9.217 27.340 1.00 95.38 283 VAL A C 1
ATOM 2227 O O . VAL A 1 283 ? -8.359 -9.581 28.268 1.00 95.38 283 VAL A O 1
ATOM 2230 N N . GLU A 1 284 ? -7.459 -9.953 26.238 1.00 92.56 284 GLU A N 1
ATOM 2231 C CA . GLU A 1 284 ? -8.106 -11.249 26.008 1.00 92.56 284 GLU A CA 1
ATOM 2232 C C . GLU A 1 284 ? -7.630 -12.318 26.993 1.00 92.56 284 GLU A C 1
ATOM 2234 O O . GLU A 1 284 ? -8.443 -12.975 27.639 1.00 92.56 284 GLU A O 1
ATOM 2239 N N . LEU A 1 285 ? -6.314 -12.444 27.173 1.00 94.38 285 LEU A N 1
ATOM 2240 C CA . LEU A 1 285 ? -5.730 -13.421 28.093 1.00 94.38 285 LEU A CA 1
ATOM 2241 C C . LEU A 1 285 ? -5.787 -12.973 29.562 1.00 94.38 285 LEU A C 1
ATOM 2243 O O . LEU A 1 285 ? -5.369 -13.722 30.444 1.00 94.38 285 LEU A O 1
ATOM 2247 N N . ARG A 1 286 ? -6.280 -11.757 29.842 1.00 93.50 286 ARG A N 1
ATOM 2248 C CA . ARG A 1 286 ? -6.311 -11.150 31.187 1.00 93.50 286 ARG A CA 1
ATOM 2249 C C . ARG A 1 286 ? -4.941 -11.184 31.873 1.00 93.50 286 ARG A C 1
ATOM 2251 O O . ARG A 1 286 ? -4.824 -11.459 33.069 1.00 93.50 286 ARG A O 1
ATOM 2258 N N . VAL A 1 287 ? -3.894 -10.878 31.109 1.00 94.69 287 VAL A N 1
ATOM 2259 C CA . VAL A 1 287 ? -2.499 -10.864 31.573 1.00 94.69 287 VAL A CA 1
ATOM 2260 C C . VAL A 1 287 ? -1.964 -9.441 31.731 1.00 94.69 287 VAL A C 1
ATOM 2262 O O . VAL A 1 287 ? -2.551 -8.463 31.264 1.00 94.69 287 VAL A O 1
ATOM 2265 N N . GLY A 1 288 ? -0.827 -9.315 32.421 1.00 93.94 288 GLY A N 1
ATOM 2266 C CA . GLY A 1 288 ? -0.164 -8.030 32.642 1.00 93.94 288 GLY A CA 1
ATOM 2267 C C . GLY A 1 288 ? -1.064 -7.036 33.380 1.00 93.94 288 GLY A C 1
ATOM 2268 O O . GLY A 1 288 ? -1.581 -7.340 34.454 1.00 93.94 288 GLY A O 1
ATOM 2269 N N . ARG A 1 289 ? -1.268 -5.857 32.783 1.00 91.94 289 ARG A N 1
ATOM 2270 C CA . ARG A 1 289 ? -2.058 -4.746 33.348 1.00 91.94 289 ARG A CA 1
ATOM 2271 C C . ARG A 1 289 ? -3.558 -5.049 33.497 1.00 91.94 289 ARG A C 1
ATOM 2273 O O . ARG A 1 289 ? -4.238 -4.356 34.255 1.00 91.94 289 ARG A O 1
ATOM 2280 N N . TYR A 1 290 ? -4.071 -6.065 32.804 1.00 95.50 290 TYR A N 1
ATOM 2281 C CA . TYR A 1 290 ? -5.492 -6.440 32.826 1.00 95.50 290 TYR A CA 1
ATOM 2282 C C . TYR A 1 290 ? -5.810 -7.567 33.818 1.00 95.50 290 TYR A C 1
ATOM 2284 O O . TYR A 1 290 ? -6.966 -7.977 33.950 1.00 95.50 290 TYR A O 1
ATOM 2292 N N . ARG A 1 291 ? -4.798 -8.087 34.522 1.00 94.94 291 ARG A N 1
ATOM 2293 C CA . ARG A 1 291 ? -4.955 -9.199 35.462 1.00 94.94 291 ARG A CA 1
ATOM 2294 C C . ARG A 1 291 ? -5.790 -8.787 36.673 1.00 94.94 291 ARG A C 1
ATOM 2296 O O . ARG A 1 291 ? -5.511 -7.775 37.305 1.00 94.94 291 ARG A O 1
ATOM 2303 N N . GLY A 1 292 ? -6.787 -9.604 37.017 1.00 92.31 292 GLY A N 1
ATOM 2304 C CA . GLY A 1 292 ? -7.618 -9.416 38.213 1.00 92.31 292 GLY A CA 1
ATOM 2305 C C . GLY A 1 292 ? -8.600 -8.241 38.151 1.00 92.31 292 GLY A C 1
ATOM 2306 O O . GLY A 1 292 ? -9.290 -7.992 39.133 1.00 92.31 292 GLY A O 1
ATOM 2307 N N . LYS A 1 293 ? -8.687 -7.532 37.018 1.00 93.88 293 LYS A N 1
ATOM 2308 C CA . LYS A 1 293 ? -9.668 -6.462 36.804 1.00 93.88 293 LYS A CA 1
ATOM 2309 C C . LYS A 1 293 ? -11.014 -7.031 36.374 1.00 93.88 293 LYS A C 1
ATOM 2311 O O . LYS A 1 293 ? -11.060 -8.022 35.636 1.00 93.88 293 LYS A O 1
ATOM 2316 N N . ALA A 1 294 ? -12.092 -6.360 36.781 1.00 92.44 294 ALA A N 1
ATOM 2317 C CA . ALA A 1 294 ? -13.429 -6.653 36.288 1.00 92.44 294 ALA A CA 1
ATOM 2318 C C . ALA A 1 294 ? -13.489 -6.517 34.756 1.00 92.44 294 ALA A C 1
ATOM 2320 O O . ALA A 1 294 ? -12.627 -5.897 34.119 1.00 92.44 294 ALA A O 1
ATOM 2321 N N . GLU A 1 295 ? -14.491 -7.142 34.133 1.00 89.25 295 GLU A N 1
ATOM 2322 C CA . GLU A 1 295 ? -14.589 -7.161 32.673 1.00 89.25 295 GLU A CA 1
ATOM 2323 C C . GLU A 1 295 ? -14.646 -5.741 32.090 1.00 89.25 295 GLU A C 1
ATOM 2325 O O . GLU A 1 295 ? -13.877 -5.437 31.176 1.00 89.25 295 GLU A O 1
ATOM 2330 N N . ALA A 1 296 ? -15.488 -4.887 32.680 1.00 89.12 296 ALA A N 1
ATOM 2331 C CA . ALA A 1 296 ? -15.690 -3.501 32.275 1.00 89.12 296 ALA A CA 1
ATOM 2332 C C . ALA A 1 296 ? -14.432 -2.642 32.405 1.00 89.12 296 ALA A C 1
ATOM 2334 O O . ALA A 1 296 ? -14.043 -2.004 31.428 1.00 89.12 296 ALA A O 1
ATOM 2335 N N . ASP A 1 297 ? -13.758 -2.694 33.553 1.00 92.69 297 ASP A N 1
ATOM 2336 C CA . ASP A 1 297 ? -12.567 -1.878 33.805 1.00 92.69 297 ASP A CA 1
ATOM 2337 C C . ASP A 1 297 ? -11.423 -2.238 32.853 1.00 92.69 297 ASP A C 1
ATOM 2339 O O . ASP A 1 297 ? -10.745 -1.363 32.321 1.00 92.69 297 ASP A O 1
ATOM 2343 N N . ALA A 1 298 ? -11.227 -3.531 32.574 1.00 94.06 298 ALA A N 1
ATOM 2344 C CA . ALA A 1 298 ? -10.169 -3.958 31.665 1.00 94.06 298 ALA A CA 1
ATOM 2345 C C . ALA A 1 298 ? -10.414 -3.517 30.217 1.00 94.06 298 ALA A C 1
ATOM 2347 O O . ALA A 1 298 ? -9.461 -3.163 29.527 1.00 94.06 298 ALA A O 1
ATOM 2348 N N . TYR A 1 299 ? -11.667 -3.544 29.747 1.00 92.44 299 TYR A N 1
ATOM 2349 C CA . TYR A 1 299 ? -11.981 -3.075 28.398 1.00 92.44 299 TYR A CA 1
ATOM 2350 C C . TYR A 1 299 ? -11.965 -1.549 28.289 1.00 92.44 299 TYR A C 1
ATOM 2352 O O . TYR A 1 299 ? -11.560 -1.037 27.248 1.00 92.44 299 TYR A O 1
ATOM 2360 N N . ALA A 1 300 ? -12.335 -0.829 29.351 1.00 92.38 300 ALA A N 1
ATOM 2361 C CA . ALA A 1 300 ? -12.178 0.622 29.417 1.00 92.38 300 ALA A CA 1
ATOM 2362 C C . ALA A 1 300 ? -10.693 1.023 29.347 1.00 92.38 300 ALA A C 1
ATOM 2364 O O . ALA A 1 300 ? -10.311 1.852 28.523 1.00 92.38 300 ALA A O 1
ATOM 2365 N N . ASP A 1 301 ? -9.839 0.365 30.139 1.00 94.50 301 ASP A N 1
ATOM 2366 C CA . ASP A 1 301 ? -8.386 0.550 30.084 1.00 94.50 301 ASP A CA 1
ATOM 2367 C C . ASP A 1 301 ? -7.816 0.233 28.699 1.00 94.50 301 ASP A C 1
ATOM 2369 O O . ASP A 1 301 ? -6.972 0.967 28.192 1.00 94.50 301 ASP A O 1
ATOM 2373 N N . PHE A 1 302 ? -8.273 -0.858 28.081 1.00 95.56 302 PHE A N 1
ATOM 2374 C CA . PHE A 1 302 ? -7.846 -1.240 26.739 1.00 95.56 302 PHE A CA 1
ATOM 2375 C C . PHE A 1 302 ? -8.212 -0.169 25.705 1.00 95.56 302 PHE A C 1
ATOM 2377 O O . PHE A 1 302 ? -7.358 0.225 24.912 1.00 95.56 302 PHE A O 1
ATOM 2384 N N . ALA A 1 303 ? -9.453 0.326 25.730 1.00 93.50 303 ALA A N 1
ATOM 2385 C CA . ALA A 1 303 ? -9.904 1.375 24.821 1.00 93.50 303 ALA A CA 1
ATOM 2386 C C . ALA A 1 303 ? -9.058 2.650 24.980 1.00 93.50 303 ALA A C 1
ATOM 2388 O O . ALA A 1 303 ? -8.592 3.204 23.985 1.00 93.50 303 ALA A O 1
ATOM 2389 N N . HIS A 1 304 ? -8.779 3.054 26.223 1.00 94.94 304 HIS A N 1
ATOM 2390 C CA . HIS A 1 304 ? -7.894 4.181 26.518 1.00 94.94 304 HIS A CA 1
ATOM 2391 C C . HIS A 1 304 ? -6.481 3.982 25.947 1.00 94.94 304 HIS A C 1
ATOM 2393 O O . HIS A 1 304 ? -5.943 4.878 25.302 1.00 94.94 304 HIS A O 1
ATOM 2399 N N . GLU A 1 305 ? -5.872 2.807 26.143 1.00 95.31 305 GLU A N 1
ATOM 2400 C CA . GLU A 1 305 ? -4.523 2.537 25.631 1.00 95.31 305 GLU A CA 1
ATOM 2401 C C . GLU A 1 305 ? -4.446 2.541 24.108 1.00 95.31 305 GLU A C 1
ATOM 2403 O O . GLU A 1 305 ? -3.468 3.031 23.541 1.00 95.31 305 GLU A O 1
ATOM 2408 N N . VAL A 1 306 ? -5.457 2.003 23.425 1.00 94.94 306 VAL A N 1
ATOM 2409 C CA . VAL A 1 306 ? -5.465 2.029 21.962 1.00 94.94 306 VAL A CA 1
ATOM 2410 C C . VAL A 1 306 ? -5.609 3.460 21.448 1.00 94.94 306 VAL A C 1
ATOM 2412 O O . VAL A 1 306 ? -4.873 3.830 20.534 1.00 94.94 306 VAL A O 1
ATOM 2415 N N . GLU A 1 307 ? -6.474 4.287 22.041 1.00 94.50 307 GLU A N 1
ATOM 2416 C CA . GLU A 1 307 ? -6.578 5.703 21.659 1.00 94.50 307 GLU A CA 1
ATOM 2417 C C . GLU A 1 307 ? -5.274 6.462 21.921 1.00 94.50 307 GLU A C 1
ATOM 2419 O O . GLU A 1 307 ? -4.773 7.158 21.036 1.00 94.50 307 GLU A O 1
ATOM 2424 N N . TRP A 1 308 ? -4.641 6.235 23.073 1.00 96.62 308 TRP A N 1
ATOM 2425 C CA . TRP A 1 308 ? -3.331 6.807 23.373 1.00 96.62 308 TRP A CA 1
ATOM 2426 C C . TRP A 1 308 ? -2.274 6.430 22.321 1.00 96.62 308 TRP A C 1
ATOM 2428 O O . TRP A 1 308 ? -1.531 7.287 21.837 1.00 96.62 308 TRP A O 1
ATOM 2438 N N . LEU A 1 309 ? -2.222 5.157 21.906 1.00 96.38 309 LEU A N 1
ATOM 2439 C CA . LEU A 1 309 ? -1.312 4.703 20.849 1.00 96.38 309 LEU A CA 1
ATOM 2440 C C . LEU A 1 309 ? -1.599 5.385 19.504 1.00 96.38 309 LEU A C 1
ATOM 2442 O O . LEU A 1 309 ? -0.656 5.716 18.780 1.00 96.38 309 LEU A O 1
ATOM 2446 N N . ARG A 1 310 ? -2.873 5.615 19.165 1.00 94.44 310 ARG A N 1
ATOM 2447 C CA . ARG A 1 310 ? -3.276 6.311 17.931 1.00 94.44 310 ARG A CA 1
ATOM 2448 C C . ARG A 1 310 ? -2.869 7.780 17.956 1.00 94.44 310 ARG A C 1
ATOM 2450 O O . ARG A 1 310 ? -2.321 8.270 16.966 1.00 94.44 310 ARG A O 1
ATOM 2457 N N . GLU A 1 311 ? -3.080 8.467 19.074 1.00 95.81 311 GLU A N 1
ATOM 2458 C CA . GLU A 1 311 ? -2.634 9.850 19.258 1.00 95.81 311 GLU A CA 1
ATOM 2459 C C . GLU A 1 311 ? -1.115 9.974 19.148 1.00 95.81 311 GLU A C 1
ATOM 2461 O O . GLU A 1 311 ? -0.604 10.848 18.446 1.00 95.81 311 GLU A O 1
ATOM 2466 N N . GLU A 1 312 ? -0.384 9.073 19.802 1.00 96.06 312 GLU A N 1
ATOM 2467 C CA . GLU A 1 312 ? 1.073 9.017 19.746 1.00 96.06 312 GLU A CA 1
ATOM 2468 C C . GLU A 1 312 ? 1.573 8.814 18.307 1.00 96.06 312 GLU A C 1
ATOM 2470 O O . GLU A 1 312 ? 2.528 9.464 17.877 1.00 96.06 312 GLU A O 1
ATOM 2475 N N . GLN A 1 313 ? 0.896 7.984 17.506 1.00 95.00 313 GLN A N 1
ATOM 2476 C CA . GLN A 1 313 ? 1.225 7.873 16.083 1.00 95.00 313 GLN A CA 1
ATOM 2477 C C . GLN A 1 313 ? 0.907 9.109 15.274 1.00 95.00 313 GLN A C 1
ATOM 2479 O O . GLN A 1 313 ? 1.716 9.485 14.427 1.00 95.00 313 GLN A O 1
ATOM 2484 N N . SER A 1 314 ? -0.237 9.739 15.520 1.00 92.19 314 SER A N 1
ATOM 2485 C CA . SER A 1 314 ? -0.595 10.990 14.854 1.00 92.19 314 SER A CA 1
ATOM 2486 C C . SER A 1 314 ? 0.485 12.051 15.096 1.00 92.19 314 SER A C 1
ATOM 2488 O O . SER A 1 314 ? 0.979 12.668 14.153 1.00 92.19 314 SER A O 1
ATOM 2490 N N . LYS A 1 315 ? 0.977 12.165 16.339 1.00 94.25 315 LYS A N 1
ATOM 2491 C CA . LYS A 1 315 ? 2.096 13.052 16.699 1.00 94.25 315 LYS A CA 1
ATOM 2492 C C . LYS A 1 315 ? 3.382 12.698 15.945 1.00 94.25 315 LYS A C 1
ATOM 2494 O O . LYS A 1 315 ? 4.025 13.585 15.385 1.00 94.25 315 LYS A O 1
ATOM 2499 N N . ARG A 1 316 ? 3.753 11.414 15.868 1.00 91.88 316 ARG A N 1
ATOM 2500 C CA . ARG A 1 316 ? 4.940 10.968 15.107 1.00 91.88 316 ARG A CA 1
ATOM 2501 C C . ARG A 1 316 ? 4.816 11.247 13.611 1.00 91.88 316 ARG A C 1
ATOM 2503 O O . ARG A 1 316 ? 5.801 11.616 12.979 1.00 91.88 316 ARG A O 1
ATOM 2510 N N . GLN A 1 317 ? 3.627 11.083 13.034 1.00 89.69 317 GLN A N 1
ATOM 2511 C CA . GLN A 1 317 ? 3.381 11.419 11.631 1.00 89.69 317 GLN A CA 1
ATOM 2512 C C . GLN A 1 317 ? 3.541 12.919 11.385 1.00 89.69 317 GLN A C 1
ATOM 2514 O O . GLN A 1 317 ? 4.260 13.295 10.464 1.00 89.69 317 GLN A O 1
ATOM 2519 N N . GLN A 1 318 ? 2.977 13.762 12.252 1.00 89.44 318 GLN A N 1
ATOM 2520 C CA . GLN A 1 318 ? 3.134 15.217 12.171 1.00 89.44 318 GLN A CA 1
ATOM 2521 C C . GLN A 1 318 ? 4.602 15.649 12.282 1.00 89.44 318 GLN A C 1
ATOM 2523 O O . GLN A 1 318 ? 5.046 16.534 11.555 1.00 89.44 318 GLN A O 1
ATOM 2528 N N . GLN A 1 319 ? 5.390 15.005 13.149 1.00 88.38 319 GLN A N 1
ATOM 2529 C CA . GLN A 1 319 ? 6.831 15.270 13.258 1.00 88.38 319 GLN A CA 1
ATOM 2530 C C . GLN A 1 319 ? 7.601 14.901 11.981 1.00 88.38 319 GLN A C 1
ATOM 2532 O O . GLN A 1 319 ? 8.568 15.574 11.636 1.00 88.38 319 GLN A O 1
ATOM 2537 N N . LEU A 1 320 ? 7.173 13.859 11.261 1.00 85.31 320 LEU A N 1
ATOM 2538 C CA . LEU A 1 320 ? 7.770 13.444 9.985 1.00 85.31 320 LEU A CA 1
ATOM 2539 C C . LEU A 1 320 ? 7.333 14.304 8.790 1.00 85.31 320 LEU A C 1
ATOM 2541 O O . LEU A 1 320 ? 7.876 14.138 7.697 1.00 85.31 320 LEU A O 1
ATOM 2545 N N . GLU A 1 321 ? 6.326 15.157 8.960 1.00 80.94 321 GLU A N 1
ATOM 2546 C CA . GLU A 1 321 ? 5.862 16.102 7.939 1.00 80.94 321 GLU A CA 1
ATOM 2547 C C . GLU A 1 321 ? 6.509 17.479 8.078 1.00 80.94 321 GLU A C 1
ATOM 2549 O O . GLU A 1 321 ? 6.575 18.219 7.098 1.00 80.94 321 GLU A O 1
ATOM 2554 N N . GLN A 1 322 ? 7.030 17.814 9.260 1.00 79.00 322 GLN A N 1
ATOM 2555 C CA . GLN A 1 322 ? 7.737 19.071 9.465 1.00 79.00 322 GLN A CA 1
ATOM 2556 C C . GLN A 1 322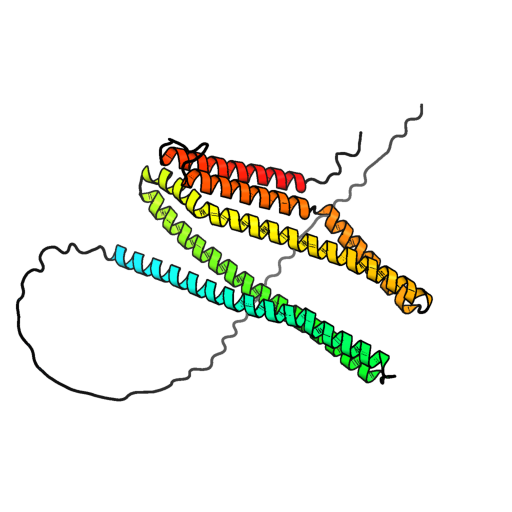 ? 9.080 19.053 8.712 1.00 79.00 322 GLN A C 1
ATOM 2558 O O . GLN A 1 322 ? 9.897 18.151 8.930 1.00 79.00 322 GLN A O 1
ATOM 2563 N N . PRO A 1 323 ? 9.332 20.025 7.814 1.00 65.00 323 PRO A N 1
ATOM 2564 C CA . PRO A 1 323 ? 10.589 20.102 7.085 1.00 65.00 323 PRO A CA 1
ATOM 2565 C C . PRO A 1 323 ? 11.749 20.308 8.066 1.00 65.00 323 PRO A C 1
ATOM 2567 O O . PRO A 1 323 ? 11.667 21.107 8.995 1.00 65.00 323 PRO A O 1
ATOM 2570 N N . ALA A 1 324 ? 12.856 19.595 7.849 1.00 59.62 324 ALA A N 1
ATOM 2571 C CA . ALA A 1 324 ? 14.035 19.611 8.721 1.00 59.62 324 ALA A CA 1
ATOM 2572 C C . ALA A 1 324 ? 14.820 20.948 8.718 1.00 59.62 324 ALA A C 1
ATOM 2574 O O . ALA A 1 324 ? 15.921 21.011 9.264 1.00 59.62 324 ALA A O 1
ATOM 2575 N N . GLU A 1 325 ? 14.271 22.012 8.123 1.00 54.09 325 GLU A N 1
ATOM 2576 C CA . GLU A 1 325 ? 14.949 23.290 7.864 1.00 54.09 325 GLU A CA 1
ATOM 2577 C C . GLU A 1 325 ? 15.299 24.093 9.129 1.00 54.09 325 GLU A C 1
ATOM 2579 O O . GLU A 1 325 ? 16.052 25.053 9.048 1.00 54.09 325 GLU A O 1
ATOM 2584 N N . VAL A 1 326 ? 14.854 23.687 10.321 1.00 52.31 326 VAL A N 1
ATOM 2585 C CA . VAL A 1 326 ? 15.070 24.471 11.556 1.00 52.31 326 VAL A CA 1
ATOM 2586 C C . VAL A 1 326 ? 16.327 24.051 12.341 1.00 52.31 326 VAL A C 1
ATOM 2588 O O . VAL A 1 326 ? 16.648 24.654 13.359 1.00 52.31 326 VAL A O 1
ATOM 2591 N N . LYS A 1 327 ? 17.083 23.029 11.907 1.00 50.28 327 LYS A N 1
ATOM 2592 C CA . LYS A 1 327 ? 18.189 22.472 12.721 1.00 50.28 327 LYS A CA 1
ATOM 2593 C C . LYS A 1 327 ? 19.615 22.800 12.255 1.00 50.28 327 LYS A C 1
ATOM 2595 O O . LYS A 1 327 ? 20.549 22.229 12.808 1.00 50.28 327 LYS A O 1
ATOM 2600 N N . GLN A 1 328 ? 19.799 23.677 11.264 1.00 48.09 328 GLN A N 1
ATOM 2601 C CA . GLN A 1 328 ? 21.131 24.012 10.719 1.00 48.09 328 GLN A CA 1
ATOM 2602 C C . GLN A 1 328 ? 21.653 25.421 11.052 1.00 48.09 328 GLN A C 1
ATOM 2604 O O . GLN A 1 328 ? 22.712 25.793 10.559 1.00 48.09 328 GLN A O 1
ATOM 2609 N N . GLU A 1 329 ? 20.994 26.172 11.936 1.00 46.06 329 GLU A N 1
ATOM 2610 C CA . GLU A 1 329 ? 21.543 27.426 12.473 1.00 46.06 329 GLU A CA 1
ATOM 2611 C C . GLU A 1 329 ? 21.919 27.279 13.954 1.00 46.06 329 GLU A C 1
ATOM 2613 O O . GLU A 1 329 ? 21.247 27.841 14.814 1.00 46.06 329 GLU A O 1
ATOM 2618 N N . GLN A 1 330 ? 22.972 26.511 14.261 1.00 37.91 330 GLN A N 1
ATOM 2619 C CA . GLN A 1 330 ? 23.727 26.622 15.521 1.00 37.91 330 GLN A CA 1
ATOM 2620 C C . GLN A 1 330 ? 25.208 26.320 15.315 1.00 37.91 330 GLN A C 1
ATOM 2622 O O . GLN A 1 330 ? 25.516 25.253 14.735 1.00 37.91 330 GLN A O 1
#

Secondary structure (DSSP, 8-state):
-----------------PPP---------------------------------------------HHHHHHHHHHHHHHHHHHHHHHHHHHHHHHHHHHHHIIIIIHHHHHHHHHHHHHH----HHHHHHHHHHHHHHHHHHHHHHHHHHHHHHHHHHHHHHHHHHHHHHHHHHHHTTTTHHHHHHHHHHHHHHHHHHHHHHHHHHHHHHHHHHHHHHHHHHHHHHHHHHHHTTT-THHHHHHHHHHHHHHHHHHHHHHS-HHHHHHHHHHHHHHHHHHHHHHHTT-GGGTT--HHHHHHHHHHHHHHHHHHHHHHHHHHHS-GGGSS--